Protein AF-A0A397IBV0-F1 (afdb_monomer_lite)

Sequence (235 aa):
MDSRHHSKLFKRIKAKLLEKLRGMRGGIASRVKSAIFEIFGESQLPRIDFQSSPAEINSWKSDQRVKDAYRKLFDVFSEDRTYVQVILERVWKSKKRISNMHIAWGVAIAQLFLNPDVKGIMISENLLKKQIKINFRKLQQKRPLRPEEGELDAEETSEEESEEEEEEGKSPKRRKTSRGHVPSSGRAPSPGLVSPPLTSPSRLLPEFFDNEGEGRQRARESSTRRSTTFRRRRR

Structure (mmCIF, N/CA/C/O backbone):
data_AF-A0A397IBV0-F1
#
_entry.id   AF-A0A397IBV0-F1
#
loop_
_atom_site.group_PDB
_atom_site.id
_atom_site.type_symbol
_atom_site.label_atom_id
_atom_site.label_alt_id
_atom_site.label_comp_id
_atom_site.label_asym_id
_atom_site.label_entity_id
_atom_site.label_seq_id
_atom_site.pdbx_PDB_ins_code
_atom_site.Cartn_x
_atom_site.Cartn_y
_atom_site.Cartn_z
_atom_site.occupancy
_atom_site.B_iso_or_equiv
_atom_site.auth_seq_id
_atom_site.auth_comp_id
_atom_site.auth_asym_id
_atom_site.auth_atom_id
_atom_site.pdbx_PDB_model_num
ATOM 1 N N . MET A 1 1 ? 28.588 30.349 -26.672 1.00 52.22 1 MET A N 1
ATOM 2 C CA . MET A 1 1 ? 28.639 29.583 -25.405 1.00 52.22 1 MET A CA 1
ATOM 3 C C . MET A 1 1 ? 27.993 28.234 -25.677 1.00 52.22 1 MET A C 1
ATOM 5 O O . MET A 1 1 ? 26.944 28.201 -26.298 1.00 52.22 1 MET A O 1
ATOM 9 N N . ASP A 1 2 ? 28.690 27.147 -25.352 1.00 55.16 2 ASP A N 1
ATOM 10 C CA . ASP A 1 2 ? 28.456 25.798 -25.890 1.00 55.16 2 ASP A CA 1
ATOM 11 C C . ASP A 1 2 ? 27.148 25.154 -25.374 1.00 55.16 2 ASP A C 1
ATOM 13 O O . ASP A 1 2 ? 27.018 24.858 -24.181 1.00 55.16 2 ASP A O 1
ATOM 17 N N . SER A 1 3 ? 26.206 24.866 -26.280 1.00 61.09 3 SER A N 1
ATOM 18 C CA . SER A 1 3 ? 24.940 24.150 -26.005 1.00 61.09 3 SER A CA 1
ATOM 19 C C . SER A 1 3 ? 25.167 22.787 -25.313 1.00 61.09 3 SER A C 1
ATOM 21 O O . SER A 1 3 ? 24.412 22.357 -24.432 1.00 61.09 3 SER A O 1
ATOM 23 N N . ARG A 1 4 ? 26.319 22.149 -25.573 1.00 61.69 4 ARG A N 1
ATOM 24 C CA . ARG A 1 4 ? 26.741 20.897 -24.918 1.00 61.69 4 ARG A CA 1
ATOM 25 C C . ARG A 1 4 ? 26.944 21.011 -23.406 1.00 61.69 4 ARG A C 1
ATOM 27 O O . ARG A 1 4 ? 26.752 20.019 -22.698 1.00 61.69 4 ARG A O 1
ATOM 34 N N . HIS A 1 5 ? 27.329 22.176 -22.885 1.00 62.16 5 HIS A N 1
ATOM 35 C CA . HIS A 1 5 ? 27.516 22.362 -21.442 1.00 62.16 5 HIS A CA 1
ATOM 36 C C . HIS A 1 5 ? 26.186 22.526 -20.703 1.00 62.16 5 HIS A C 1
ATOM 38 O O . HIS A 1 5 ? 26.025 21.951 -19.622 1.00 62.16 5 HIS A O 1
ATOM 44 N N . HIS A 1 6 ? 25.214 23.208 -21.316 1.00 61.72 6 HIS A N 1
ATOM 45 C CA . HIS A 1 6 ? 23.853 23.316 -20.787 1.00 61.72 6 HIS A CA 1
ATOM 46 C C . HIS A 1 6 ? 23.167 21.946 -20.727 1.00 61.72 6 HIS A C 1
ATOM 48 O O . HIS A 1 6 ? 22.641 21.576 -19.675 1.00 61.72 6 HIS A O 1
ATOM 54 N N . SER A 1 7 ? 23.297 21.130 -21.780 1.00 76.25 7 SER A N 1
ATOM 55 C CA . SER A 1 7 ? 22.758 19.760 -21.808 1.00 76.25 7 SER A CA 1
ATOM 56 C C . SER A 1 7 ? 23.337 18.868 -20.696 1.00 76.25 7 SER A C 1
ATOM 58 O O . SER A 1 7 ? 22.604 18.158 -20.003 1.00 76.25 7 SER A O 1
ATOM 60 N N . LYS A 1 8 ? 24.654 18.933 -20.448 1.00 84.44 8 LYS A N 1
ATOM 61 C CA . LYS A 1 8 ? 25.310 18.156 -19.377 1.00 84.44 8 LYS A CA 1
ATOM 62 C C . LYS A 1 8 ? 24.886 18.608 -17.978 1.00 84.44 8 LYS A C 1
ATOM 64 O O . LYS A 1 8 ? 24.644 17.766 -17.109 1.00 84.44 8 LYS A O 1
ATOM 69 N N . LEU A 1 9 ? 24.795 19.919 -17.748 1.00 81.12 9 LEU A N 1
ATOM 70 C CA . LEU A 1 9 ? 24.376 20.473 -16.461 1.00 81.12 9 LEU A CA 1
ATOM 71 C C . LEU A 1 9 ? 22.917 20.114 -16.153 1.00 81.12 9 LEU A C 1
ATOM 73 O O . LEU A 1 9 ? 22.635 19.635 -15.054 1.00 81.12 9 LEU A O 1
ATOM 77 N N . PHE A 1 10 ? 22.023 20.265 -17.131 1.00 82.25 10 PHE A N 1
ATOM 78 C CA . PHE A 1 10 ? 20.611 19.908 -17.007 1.00 82.25 10 PHE A CA 1
ATOM 79 C C . PHE A 1 10 ? 20.422 18.418 -16.698 1.00 82.25 10 PHE A C 1
ATOM 81 O O . PHE A 1 10 ? 19.760 18.075 -15.717 1.00 82.25 10 PHE A O 1
ATOM 88 N N . LYS A 1 11 ? 21.094 17.523 -17.439 1.00 87.94 11 LYS A N 1
ATOM 89 C CA . LYS A 1 11 ? 21.072 16.071 -17.172 1.00 87.94 11 LYS A CA 1
ATOM 90 C C . LYS A 1 11 ? 21.525 15.739 -15.747 1.00 87.94 11 LYS A C 1
ATOM 92 O O . LYS A 1 11 ? 20.883 14.939 -15.068 1.00 87.94 11 LYS A O 1
ATOM 97 N N . ARG A 1 12 ? 22.589 16.386 -15.257 1.00 88.69 12 ARG A N 1
ATOM 98 C CA . ARG A 1 12 ? 23.105 16.176 -13.894 1.00 88.69 12 ARG A CA 1
ATOM 99 C C . ARG A 1 12 ? 22.137 16.668 -12.815 1.00 88.69 12 ARG A C 1
ATOM 101 O O . ARG A 1 12 ? 22.002 16.016 -11.780 1.00 88.69 12 ARG A O 1
ATOM 108 N N . ILE A 1 13 ? 21.467 17.797 -13.041 1.00 85.31 13 ILE A N 1
ATOM 109 C CA . ILE A 1 13 ? 20.442 18.325 -12.128 1.00 85.31 13 ILE A CA 1
ATOM 110 C C . ILE A 1 13 ? 19.223 17.395 -12.108 1.00 85.31 13 ILE A C 1
ATOM 112 O O . ILE A 1 13 ? 18.788 16.997 -11.026 1.00 85.31 13 ILE A O 1
ATOM 116 N N . LYS A 1 14 ? 18.730 16.979 -13.283 1.00 81.75 14 LYS A N 1
ATOM 117 C CA . LYS A 1 14 ? 17.613 16.032 -13.427 1.00 81.75 14 LYS A CA 1
ATOM 118 C C . LYS A 1 14 ? 17.905 14.720 -12.695 1.00 81.75 14 LYS A C 1
ATOM 120 O O . LYS A 1 14 ? 17.080 14.273 -11.906 1.00 81.75 14 LYS A O 1
ATOM 125 N N . ALA A 1 15 ? 19.101 14.152 -12.867 1.00 86.88 15 ALA A N 1
ATOM 126 C CA . ALA A 1 15 ? 19.511 12.925 -12.182 1.00 86.88 15 ALA A CA 1
ATOM 127 C C . ALA A 1 15 ? 19.502 13.065 -10.648 1.00 86.88 15 ALA A C 1
ATOM 129 O O . ALA A 1 15 ? 18.892 12.246 -9.963 1.00 86.88 15 ALA A O 1
ATOM 130 N N . LYS A 1 16 ? 20.098 14.135 -10.101 1.00 87.00 16 LYS A N 1
ATOM 131 C CA . LYS A 1 16 ? 20.108 14.389 -8.647 1.00 87.00 16 LYS A CA 1
ATOM 132 C C . LYS A 1 16 ? 18.707 14.593 -8.070 1.00 87.00 16 LYS A C 1
ATOM 134 O O . LYS A 1 16 ? 18.432 14.181 -6.943 1.00 87.00 16 LYS A O 1
ATOM 139 N N . LEU A 1 17 ? 17.821 15.248 -8.818 1.00 78.25 17 LEU A N 1
ATOM 140 C CA . LEU A 1 17 ? 16.436 15.443 -8.399 1.00 78.25 17 LEU A CA 1
ATOM 141 C C . LEU A 1 17 ? 15.671 14.113 -8.385 1.00 78.25 17 LEU A C 1
ATOM 143 O O . LEU A 1 17 ? 14.990 13.813 -7.405 1.00 78.25 17 LEU A O 1
ATOM 147 N N . LEU A 1 18 ? 15.836 13.290 -9.424 1.00 79.56 18 LEU A N 1
ATOM 148 C CA . LEU A 1 18 ? 15.232 11.958 -9.506 1.00 79.56 18 LEU A CA 1
ATOM 149 C C . LEU A 1 18 ? 15.711 11.038 -8.380 1.00 79.56 18 LEU A C 1
ATOM 151 O O . LEU A 1 18 ? 14.908 10.314 -7.797 1.00 79.56 18 LEU A O 1
ATOM 155 N N . GLU A 1 19 ? 16.994 11.089 -8.030 1.00 83.81 19 GLU A N 1
ATOM 156 C CA . GLU A 1 19 ? 17.555 10.311 -6.926 1.00 83.81 19 GLU A CA 1
ATOM 157 C C . GLU A 1 19 ? 16.927 10.699 -5.578 1.00 83.81 19 GLU A C 1
ATOM 159 O O . GLU A 1 19 ? 16.477 9.831 -4.826 1.00 83.81 19 GLU A O 1
ATOM 164 N N . LYS A 1 20 ? 16.788 12.003 -5.304 1.00 76.44 20 LYS A N 1
ATOM 165 C CA . LYS A 1 20 ? 16.094 12.492 -4.100 1.00 76.44 20 LYS A CA 1
ATOM 166 C C . LYS A 1 20 ? 14.634 12.052 -4.058 1.00 76.44 20 LYS A C 1
ATOM 168 O O . LYS A 1 20 ? 14.169 11.578 -3.022 1.00 76.44 20 LYS A O 1
ATOM 173 N N . LEU A 1 21 ? 13.921 12.169 -5.178 1.00 77.38 21 LEU A N 1
ATOM 174 C CA . LEU A 1 21 ? 12.530 11.722 -5.287 1.00 77.38 21 LEU A CA 1
ATOM 175 C C . LEU A 1 21 ? 12.408 10.212 -5.051 1.00 77.38 21 LEU A C 1
ATOM 177 O O . LEU A 1 21 ? 11.500 9.770 -4.345 1.00 77.38 21 LEU A O 1
ATOM 181 N N . ARG A 1 22 ? 13.349 9.419 -5.574 1.00 82.88 22 ARG A N 1
ATOM 182 C CA . ARG A 1 22 ? 13.422 7.970 -5.352 1.00 82.88 22 ARG A CA 1
ATOM 183 C C . ARG A 1 22 ? 13.655 7.633 -3.878 1.00 82.88 22 ARG A C 1
ATOM 185 O O . ARG A 1 22 ? 12.960 6.765 -3.352 1.00 82.88 22 ARG A O 1
ATOM 192 N N . GLY A 1 23 ? 14.566 8.332 -3.202 1.00 82.88 23 GLY A N 1
ATOM 193 C CA . GLY A 1 23 ? 14.818 8.157 -1.768 1.00 82.88 23 GLY A CA 1
ATOM 194 C C . GLY A 1 23 ? 13.596 8.503 -0.910 1.00 82.88 23 GLY A C 1
ATOM 195 O O . GLY A 1 23 ? 13.183 7.710 -0.063 1.00 82.88 23 GLY A O 1
ATOM 196 N N . MET A 1 24 ? 12.948 9.640 -1.188 1.00 80.81 24 MET A N 1
ATOM 197 C CA . MET A 1 24 ? 11.707 10.045 -0.512 1.00 80.81 24 MET A CA 1
ATOM 198 C C . MET A 1 24 ? 10.586 9.020 -0.710 1.00 80.81 24 MET A C 1
ATOM 200 O O . MET A 1 24 ? 9.892 8.666 0.246 1.00 80.81 24 MET A O 1
ATOM 204 N N . ARG A 1 25 ? 10.438 8.503 -1.935 1.00 83.94 25 ARG A N 1
ATOM 205 C CA . ARG A 1 25 ? 9.489 7.435 -2.261 1.00 83.94 25 ARG A CA 1
ATOM 206 C C . ARG A 1 25 ? 9.760 6.177 -1.448 1.00 83.94 25 ARG A C 1
ATOM 208 O O . ARG A 1 25 ? 8.825 5.647 -0.857 1.00 83.94 25 ARG A O 1
ATOM 215 N N . GLY A 1 26 ? 11.011 5.718 -1.395 1.00 85.44 26 GLY A N 1
ATOM 216 C CA . GLY A 1 26 ? 11.399 4.540 -0.615 1.00 85.44 26 GLY A CA 1
ATOM 217 C C . GLY A 1 26 ? 11.051 4.688 0.867 1.00 85.44 26 GLY A C 1
ATOM 218 O O . GLY A 1 26 ? 10.439 3.794 1.450 1.00 85.44 26 GLY A O 1
ATOM 219 N N . GLY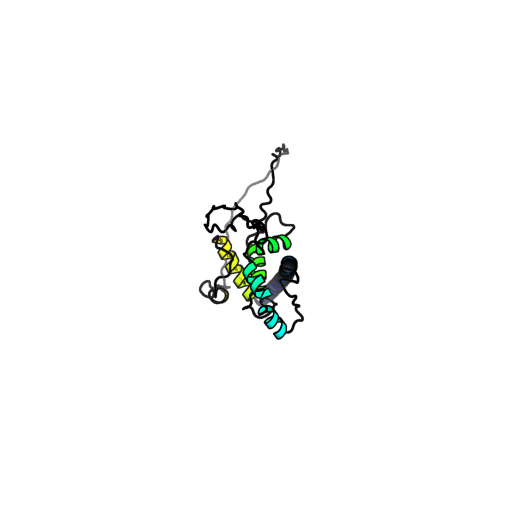 A 1 27 ? 11.344 5.856 1.448 1.00 90.50 27 GLY A N 1
ATOM 220 C CA . GLY A 1 27 ? 11.007 6.162 2.839 1.00 90.50 27 GLY A CA 1
ATOM 221 C C . GLY A 1 27 ? 9.502 6.157 3.112 1.00 90.50 27 GLY A C 1
ATOM 222 O O . GLY A 1 27 ? 9.053 5.559 4.088 1.00 90.50 27 GLY A O 1
ATOM 223 N N . ILE A 1 28 ? 8.699 6.779 2.243 1.00 91.94 28 ILE A N 1
ATOM 224 C CA . ILE A 1 28 ? 7.236 6.794 2.405 1.00 91.94 28 ILE A CA 1
ATOM 225 C C . ILE A 1 28 ? 6.653 5.394 2.197 1.00 91.94 28 ILE A C 1
ATOM 227 O O . ILE A 1 28 ? 5.841 4.955 3.008 1.00 91.94 28 ILE A O 1
ATOM 231 N N . ALA A 1 29 ? 7.098 4.668 1.171 1.00 92.75 29 ALA A N 1
ATOM 232 C CA . ALA A 1 29 ? 6.625 3.318 0.893 1.00 92.75 29 ALA A CA 1
ATOM 233 C C . ALA A 1 29 ? 6.918 2.357 2.045 1.00 92.75 29 ALA A C 1
ATOM 235 O O . ALA A 1 29 ? 6.031 1.609 2.443 1.00 92.75 29 ALA A O 1
ATOM 236 N N . SER A 1 30 ? 8.119 2.423 2.622 1.00 93.25 30 SER A N 1
ATOM 237 C CA . SER A 1 30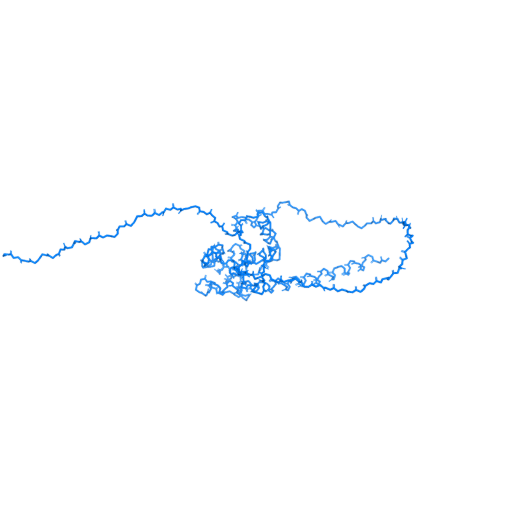 ? 8.472 1.643 3.810 1.00 93.25 30 SER A CA 1
ATOM 238 C C . SER A 1 30 ? 7.516 1.931 4.970 1.00 93.25 30 SER A C 1
ATOM 240 O O . SER A 1 30 ? 6.910 1.015 5.516 1.00 93.25 30 SER A O 1
ATOM 242 N N . ARG A 1 31 ? 7.266 3.210 5.280 1.00 95.62 31 ARG A N 1
ATOM 243 C CA . ARG A 1 31 ? 6.364 3.601 6.376 1.00 95.62 31 ARG A CA 1
ATOM 244 C C . ARG A 1 31 ? 4.919 3.157 6.148 1.00 95.62 31 ARG A C 1
ATOM 246 O O . ARG A 1 31 ? 4.284 2.705 7.096 1.00 95.62 31 ARG A O 1
ATOM 253 N N . VAL A 1 32 ? 4.410 3.264 4.918 1.00 96.56 32 VAL A N 1
ATOM 254 C CA . VAL A 1 32 ? 3.067 2.776 4.556 1.00 96.56 32 VAL A CA 1
ATOM 255 C C . VAL A 1 32 ? 2.985 1.261 4.731 1.00 96.56 32 VAL A C 1
ATOM 257 O O . VAL A 1 32 ? 2.072 0.784 5.396 1.00 96.56 32 VAL A O 1
ATOM 260 N N . LYS A 1 33 ? 3.956 0.503 4.204 1.00 95.50 33 LYS A N 1
ATOM 261 C CA . LYS A 1 33 ? 4.006 -0.961 4.352 1.00 95.50 33 LYS A CA 1
ATOM 262 C C . LYS A 1 33 ? 4.058 -1.376 5.821 1.00 95.50 33 LYS A C 1
ATOM 264 O O . LYS A 1 33 ? 3.291 -2.238 6.235 1.00 95.50 33 LYS A O 1
ATOM 269 N N . SER A 1 34 ? 4.899 -0.724 6.622 1.00 95.94 34 SER A N 1
ATOM 270 C CA . SER A 1 34 ? 4.978 -0.986 8.061 1.00 95.94 34 SER A CA 1
ATOM 271 C C . SER A 1 34 ? 3.651 -0.717 8.768 1.00 95.94 34 SER A C 1
ATOM 273 O O . SER A 1 34 ? 3.211 -1.552 9.551 1.00 95.94 34 SER A O 1
ATOM 275 N N . ALA A 1 35 ? 2.978 0.398 8.460 1.00 97.25 35 ALA A N 1
ATOM 276 C CA . ALA A 1 35 ? 1.672 0.716 9.036 1.00 97.25 35 ALA A CA 1
ATOM 277 C C . ALA A 1 35 ? 0.593 -0.306 8.641 1.00 97.25 35 ALA A C 1
ATOM 279 O O . ALA A 1 35 ? -0.218 -0.681 9.483 1.00 97.25 35 ALA A O 1
ATOM 280 N N . ILE A 1 36 ? 0.605 -0.789 7.394 1.00 97.25 36 ILE A N 1
ATOM 281 C CA . ILE A 1 36 ? -0.288 -1.858 6.925 1.00 97.25 36 ILE A CA 1
ATOM 282 C C . ILE A 1 36 ? -0.084 -3.119 7.773 1.00 97.25 36 ILE A C 1
ATOM 284 O O . ILE A 1 36 ? -1.043 -3.622 8.355 1.00 97.25 36 ILE A O 1
ATOM 288 N N . PHE A 1 37 ? 1.154 -3.601 7.908 1.00 96.81 37 PHE A N 1
ATOM 289 C CA . PHE A 1 37 ? 1.421 -4.791 8.720 1.00 96.81 37 PHE A CA 1
ATOM 290 C C . PHE A 1 37 ? 1.081 -4.602 10.201 1.00 96.81 37 PHE A C 1
ATOM 292 O O . PHE A 1 37 ? 0.609 -5.541 10.830 1.00 96.81 37 PHE A O 1
ATOM 299 N N . GLU A 1 38 ? 1.301 -3.411 10.762 1.00 96.44 38 GLU A N 1
ATOM 300 C CA . GLU A 1 38 ? 0.939 -3.103 12.151 1.00 96.44 38 GLU A CA 1
ATOM 301 C C . GLU A 1 38 ? -0.581 -3.154 12.370 1.00 96.44 38 GLU A C 1
ATOM 303 O O . GLU A 1 38 ? -1.040 -3.657 13.390 1.00 96.44 38 GLU A O 1
ATOM 308 N N . ILE A 1 39 ? -1.362 -2.644 11.415 1.00 96.25 39 ILE A N 1
ATOM 309 C CA . ILE A 1 39 ? -2.825 -2.555 11.515 1.00 96.25 39 ILE A CA 1
ATOM 310 C C . ILE A 1 39 ? -3.496 -3.909 11.315 1.00 96.25 39 ILE A C 1
ATOM 312 O O . ILE A 1 39 ? -4.383 -4.269 12.085 1.00 96.25 39 ILE A O 1
ATOM 316 N N . PHE A 1 40 ? -3.103 -4.645 10.275 1.00 96.00 40 PHE A N 1
ATOM 317 C CA . PHE A 1 40 ? -3.685 -5.958 10.005 1.00 96.00 40 PHE A CA 1
ATOM 318 C C . PHE A 1 40 ? -3.157 -7.022 10.976 1.00 96.00 40 PHE A C 1
ATOM 320 O O . PHE A 1 40 ? -3.886 -7.948 11.334 1.00 96.00 40 PHE A O 1
ATOM 327 N N . GLY A 1 41 ? -1.913 -6.874 11.436 1.00 94.81 41 GLY A N 1
ATOM 328 C CA . GLY A 1 41 ? -1.248 -7.863 12.272 1.00 94.81 41 GLY A CA 1
ATOM 329 C C . GLY A 1 41 ? -0.964 -9.170 11.528 1.00 94.81 41 GLY A C 1
ATOM 330 O O . GLY A 1 41 ? -1.378 -9.389 10.389 1.00 94.81 41 GLY A O 1
ATOM 331 N N . GLU A 1 42 ? -0.250 -10.073 12.194 1.00 91.88 42 GLU A N 1
ATOM 332 C CA . GLU A 1 42 ? 0.234 -11.319 11.579 1.00 91.88 42 GLU A CA 1
ATOM 333 C C . GLU A 1 42 ? -0.880 -12.336 11.309 1.00 91.88 42 GLU A C 1
ATOM 335 O O . GLU A 1 42 ? -0.750 -13.187 10.430 1.00 91.88 42 GLU A O 1
ATOM 340 N N . SER A 1 43 ? -2.005 -12.223 12.020 1.00 91.25 43 SER A N 1
ATOM 341 C CA . SER A 1 43 ? -3.172 -13.082 11.816 1.00 91.25 43 SER A CA 1
ATOM 342 C C . SER A 1 43 ? -3.936 -12.752 10.531 1.00 91.25 43 SER A C 1
ATOM 344 O O . SER A 1 43 ? -4.447 -13.667 9.886 1.00 91.25 43 SER A O 1
ATOM 346 N N . GLN A 1 44 ? -3.999 -11.475 10.131 1.00 94.75 44 GLN A N 1
ATOM 347 C CA . GLN A 1 44 ? -4.755 -11.038 8.948 1.00 94.75 44 GLN A CA 1
ATOM 348 C C . GLN A 1 44 ? -3.878 -10.688 7.748 1.00 94.75 44 GLN A C 1
ATOM 350 O O . GLN A 1 44 ? -4.412 -10.536 6.653 1.00 94.75 44 GLN A O 1
ATOM 355 N N . LEU A 1 45 ? -2.562 -10.550 7.920 1.00 96.62 45 LEU A N 1
ATOM 356 C CA . LEU A 1 45 ? -1.659 -10.283 6.810 1.00 96.62 45 LEU A CA 1
ATOM 357 C C . LEU A 1 45 ? -0.318 -11.006 7.011 1.00 96.62 45 LEU A C 1
ATOM 359 O O . LEU A 1 45 ? 0.471 -10.600 7.870 1.00 96.62 45 LEU A O 1
ATOM 363 N N . PRO A 1 46 ? -0.025 -12.060 6.223 1.00 96.12 46 PRO A N 1
ATOM 364 C CA . PRO A 1 46 ? 1.262 -12.740 6.307 1.00 96.12 46 PRO A CA 1
ATOM 365 C C . PRO A 1 46 ? 2.405 -11.785 5.960 1.00 96.12 46 PRO A C 1
ATOM 367 O O . PRO A 1 46 ? 2.254 -10.902 5.115 1.00 96.12 46 PRO A O 1
ATOM 370 N N . ARG A 1 47 ? 3.566 -11.968 6.590 1.00 94.25 47 ARG A N 1
ATOM 371 C CA . ARG A 1 47 ? 4.771 -11.189 6.277 1.00 94.25 47 ARG A CA 1
ATOM 372 C C . ARG A 1 47 ? 5.313 -11.564 4.894 1.00 94.25 47 ARG A C 1
ATOM 374 O O . ARG A 1 47 ? 5.170 -12.700 4.453 1.00 94.25 47 ARG A O 1
ATOM 381 N N . ILE A 1 48 ? 5.958 -10.603 4.244 1.00 94.62 48 ILE A N 1
ATOM 382 C CA . ILE A 1 48 ? 6.738 -10.800 3.019 1.00 94.62 48 ILE A CA 1
ATOM 383 C C . ILE A 1 48 ? 7.957 -9.883 3.079 1.00 94.62 48 ILE A C 1
ATOM 385 O O . ILE A 1 48 ? 7.856 -8.766 3.600 1.00 94.62 48 ILE A O 1
ATOM 389 N N . ASP A 1 49 ? 9.088 -10.345 2.555 1.00 89.56 49 ASP A N 1
ATOM 390 C CA . ASP A 1 49 ? 10.329 -9.576 2.514 1.00 89.56 49 ASP A CA 1
ATOM 391 C C . ASP A 1 49 ? 10.775 -9.305 1.069 1.00 89.56 49 ASP A C 1
ATOM 393 O O . ASP A 1 49 ? 10.400 -10.002 0.130 1.00 89.56 49 ASP A O 1
ATOM 397 N N . PHE A 1 50 ? 11.600 -8.278 0.879 1.00 83.56 50 PHE A N 1
ATOM 398 C CA . PHE A 1 50 ? 12.254 -7.946 -0.386 1.00 83.56 50 PHE A CA 1
ATOM 399 C C . PHE A 1 50 ? 13.207 -9.037 -0.879 1.00 83.56 50 PHE A C 1
ATOM 401 O O . PHE A 1 50 ? 13.505 -9.064 -2.070 1.00 83.56 50 PHE A O 1
ATOM 408 N N . GLN A 1 51 ? 13.673 -9.915 0.012 1.00 89.69 51 GLN A N 1
ATOM 409 C CA . GLN A 1 51 ? 14.484 -11.080 -0.341 1.00 89.69 51 GLN A CA 1
ATOM 410 C C . GLN A 1 51 ? 13.647 -12.270 -0.829 1.00 89.69 51 GLN A C 1
ATOM 412 O O . GLN A 1 51 ? 14.217 -13.224 -1.356 1.00 89.69 51 GLN A O 1
ATOM 417 N N . SER A 1 52 ? 12.317 -12.223 -0.682 1.00 93.06 52 SER A N 1
ATOM 418 C CA . SER A 1 52 ? 11.437 -13.289 -1.150 1.00 93.06 52 SER A CA 1
ATOM 419 C C . SER A 1 52 ? 11.547 -13.471 -2.661 1.00 93.06 52 SER A C 1
ATOM 421 O O . SER A 1 52 ? 11.598 -12.514 -3.440 1.00 93.06 52 SER A O 1
ATOM 423 N N . SER A 1 53 ? 11.554 -14.729 -3.080 1.00 94.62 53 SER A N 1
ATOM 424 C CA . SER A 1 53 ? 11.587 -15.108 -4.484 1.00 94.62 53 SER A CA 1
ATOM 425 C C . SER A 1 53 ? 10.318 -14.644 -5.216 1.00 94.62 53 SER A C 1
ATOM 427 O O . SER A 1 53 ? 9.258 -14.471 -4.605 1.00 94.62 53 SER A O 1
ATOM 429 N N . PRO A 1 54 ? 10.365 -14.496 -6.553 1.00 93.19 54 PRO A N 1
ATOM 430 C CA . PRO A 1 54 ? 9.173 -14.177 -7.336 1.00 93.19 54 PRO A CA 1
ATOM 431 C C . PRO A 1 54 ? 8.007 -15.154 -7.108 1.00 93.19 54 PRO A C 1
ATOM 433 O O . PRO A 1 54 ? 6.853 -14.732 -7.093 1.00 93.19 54 PRO A O 1
ATOM 436 N N . ALA A 1 55 ? 8.295 -16.442 -6.892 1.00 93.88 55 ALA A N 1
ATOM 437 C CA . ALA A 1 55 ? 7.281 -17.459 -6.620 1.00 93.88 55 ALA A CA 1
ATOM 438 C C . ALA A 1 55 ? 6.607 -17.252 -5.254 1.00 93.88 55 ALA A C 1
ATOM 440 O O . ALA A 1 55 ? 5.379 -17.270 -5.170 1.00 93.88 55 ALA A O 1
ATOM 441 N N . GLU A 1 56 ? 7.386 -16.984 -4.203 1.00 95.25 56 GLU A N 1
ATOM 442 C CA . GLU A 1 56 ? 6.856 -16.671 -2.869 1.00 95.25 56 GLU A CA 1
ATOM 443 C C . GLU A 1 56 ? 6.028 -15.389 -2.881 1.00 95.25 56 GLU A C 1
ATOM 445 O O . GLU A 1 56 ? 4.951 -15.350 -2.294 1.00 95.25 56 GLU A O 1
ATOM 450 N N . ILE A 1 57 ? 6.480 -14.356 -3.599 1.00 94.88 57 ILE A N 1
ATOM 451 C CA . ILE A 1 57 ? 5.722 -13.110 -3.743 1.00 94.88 57 ILE A CA 1
ATOM 452 C C . ILE A 1 57 ? 4.393 -13.358 -4.464 1.00 94.88 57 ILE A C 1
ATOM 454 O O . ILE A 1 57 ? 3.361 -12.851 -4.028 1.00 94.88 57 ILE A O 1
ATOM 458 N N . ASN A 1 58 ? 4.389 -14.146 -5.540 1.00 93.62 58 ASN A N 1
ATOM 459 C CA . ASN A 1 58 ? 3.157 -14.484 -6.254 1.00 93.62 58 ASN A CA 1
ATOM 460 C C . ASN A 1 58 ? 2.205 -15.315 -5.380 1.00 93.62 58 ASN A C 1
ATOM 462 O O . ASN A 1 58 ? 0.998 -15.065 -5.379 1.00 93.62 58 ASN A O 1
ATOM 466 N N . SER A 1 59 ? 2.740 -16.258 -4.599 1.00 95.19 59 SER A N 1
ATOM 467 C CA . SER A 1 59 ? 1.963 -17.018 -3.616 1.00 95.19 59 SER A CA 1
ATOM 468 C C . SER A 1 59 ? 1.382 -16.100 -2.542 1.00 95.19 59 SER A C 1
ATOM 470 O O . SER A 1 59 ? 0.206 -16.215 -2.213 1.00 95.19 59 SER A O 1
ATOM 472 N N . TRP A 1 60 ? 2.172 -15.149 -2.041 1.00 96.44 60 TRP A N 1
ATOM 473 C CA . TRP A 1 60 ? 1.737 -14.159 -1.059 1.00 96.44 60 TRP A CA 1
ATOM 474 C C . TRP A 1 60 ? 0.623 -13.267 -1.614 1.00 96.44 60 TRP A C 1
ATOM 476 O O . TRP A 1 60 ? -0.425 -13.150 -0.993 1.00 96.44 60 TRP A O 1
ATOM 486 N N . LYS A 1 61 ? 0.776 -12.715 -2.824 1.00 95.06 61 LYS A N 1
ATOM 487 C CA . LYS A 1 61 ? -0.273 -11.940 -3.518 1.00 95.06 61 LYS A CA 1
ATOM 488 C C . LYS A 1 61 ? -1.558 -12.745 -3.737 1.00 95.06 61 LYS A C 1
ATOM 490 O O . LYS A 1 61 ? -2.652 -12.184 -3.737 1.00 95.06 61 LYS A O 1
ATOM 495 N N . SER A 1 62 ? -1.423 -14.055 -3.928 1.00 94.75 62 SER A N 1
ATOM 496 C CA . SER A 1 62 ? -2.548 -14.968 -4.134 1.00 94.75 62 SER A CA 1
ATOM 497 C C . SER A 1 62 ? -3.221 -15.413 -2.833 1.00 94.75 62 SER A C 1
ATOM 499 O O . SER A 1 62 ? -4.357 -15.894 -2.905 1.00 94.75 62 SER A O 1
ATOM 501 N N . ASP A 1 63 ? -2.563 -15.237 -1.678 1.00 96.31 63 ASP A N 1
ATOM 502 C CA . ASP A 1 63 ? -3.076 -15.588 -0.351 1.00 96.31 63 ASP A CA 1
ATOM 503 C C . ASP A 1 63 ? -4.390 -14.845 -0.091 1.00 96.31 63 ASP A C 1
ATOM 505 O O . ASP A 1 63 ? -4.513 -13.629 -0.289 1.00 96.31 63 ASP A O 1
ATOM 509 N N . GLN A 1 64 ? -5.393 -15.594 0.364 1.00 96.88 64 GLN A N 1
ATOM 510 C CA . GLN A 1 64 ? -6.721 -15.055 0.616 1.00 96.88 64 GLN A CA 1
ATOM 511 C C . GLN A 1 64 ? -6.681 -13.911 1.633 1.00 96.88 64 GLN A C 1
ATOM 513 O O . GLN A 1 64 ? -7.379 -12.922 1.456 1.00 96.88 64 GLN A O 1
ATOM 518 N N . ARG A 1 65 ? -5.800 -13.975 2.634 1.00 97.31 65 ARG A N 1
ATOM 519 C CA . ARG A 1 65 ? -5.631 -12.921 3.643 1.00 97.31 65 ARG A CA 1
ATOM 520 C C . ARG A 1 65 ? -5.122 -11.617 3.036 1.00 97.31 65 ARG A C 1
ATOM 522 O O . ARG A 1 65 ? -5.585 -10.548 3.419 1.00 97.31 65 ARG A O 1
ATOM 529 N N . VAL A 1 66 ? -4.227 -11.688 2.048 1.00 96.75 66 VAL A N 1
ATOM 530 C CA . VAL A 1 66 ? -3.732 -10.501 1.326 1.00 96.75 66 VAL A CA 1
ATOM 531 C C . VAL A 1 66 ? -4.846 -9.898 0.473 1.00 96.75 66 VAL A C 1
ATOM 533 O O . VAL A 1 66 ? -5.076 -8.689 0.528 1.00 96.75 66 VAL A O 1
ATOM 536 N N . LYS A 1 67 ? -5.604 -10.734 -0.245 1.00 95.81 67 LYS A N 1
ATOM 537 C CA . LYS A 1 67 ? -6.781 -10.295 -1.013 1.00 95.81 67 LYS A CA 1
ATOM 538 C C . LYS A 1 67 ? -7.852 -9.683 -0.112 1.00 95.81 67 LYS A C 1
ATOM 540 O O . LYS A 1 67 ? -8.477 -8.692 -0.481 1.00 95.81 67 LYS A O 1
ATOM 545 N N . ASP A 1 68 ? -8.078 -10.259 1.061 1.00 96.56 68 ASP A N 1
ATOM 546 C CA . ASP A 1 68 ? -9.034 -9.758 2.047 1.00 96.56 68 ASP A CA 1
ATOM 547 C C . ASP A 1 68 ? -8.568 -8.417 2.617 1.00 96.56 68 ASP A C 1
ATOM 549 O O . ASP A 1 68 ? -9.364 -7.484 2.702 1.00 96.56 68 ASP A O 1
ATOM 553 N N . ALA A 1 69 ? -7.279 -8.283 2.945 1.00 97.19 69 ALA A N 1
ATOM 554 C CA . ALA A 1 69 ? -6.686 -7.022 3.381 1.00 97.19 69 ALA A CA 1
ATOM 555 C C . ALA A 1 69 ? -6.812 -5.931 2.307 1.00 97.19 69 ALA A C 1
ATOM 557 O O . ALA A 1 69 ? -7.141 -4.790 2.630 1.00 97.19 69 ALA A O 1
ATOM 558 N N . TYR A 1 70 ? -6.617 -6.280 1.030 1.00 96.44 70 TYR A N 1
ATOM 559 C CA . TYR A 1 70 ? -6.831 -5.369 -0.094 1.00 96.44 70 TYR A CA 1
ATOM 560 C C . TYR A 1 70 ? -8.284 -4.878 -0.169 1.00 96.44 70 TYR A C 1
ATOM 562 O O . TYR A 1 70 ? -8.511 -3.669 -0.225 1.00 96.44 70 TYR A O 1
ATOM 570 N N . ARG A 1 71 ? -9.271 -5.785 -0.100 1.00 94.75 71 ARG A N 1
ATOM 571 C CA . ARG A 1 71 ? -10.703 -5.419 -0.136 1.00 94.75 71 ARG A CA 1
ATOM 572 C C . ARG A 1 71 ? -11.108 -4.549 1.058 1.00 94.75 71 ARG A C 1
ATOM 574 O O . ARG A 1 71 ? -11.847 -3.585 0.880 1.00 94.75 71 ARG A O 1
ATOM 581 N N . LYS A 1 72 ? -10.540 -4.823 2.237 1.00 95.44 72 LYS A N 1
ATOM 582 C CA . LYS A 1 72 ? -10.788 -4.080 3.483 1.00 95.44 72 LYS A CA 1
ATOM 583 C C . LYS A 1 72 ? -10.187 -2.675 3.525 1.00 95.44 72 LYS A C 1
ATOM 585 O O . LYS A 1 72 ? -10.538 -1.916 4.423 1.00 95.44 72 LYS A O 1
ATOM 590 N N . LEU A 1 73 ? -9.300 -2.290 2.597 1.00 95.62 73 LEU A N 1
ATOM 591 C CA . LEU A 1 73 ? -8.599 -0.994 2.644 1.00 95.62 73 LEU A CA 1
ATOM 592 C C . LEU A 1 73 ? -9.543 0.203 2.852 1.00 95.62 73 LEU A C 1
ATOM 594 O O . LEU A 1 73 ? -9.210 1.135 3.584 1.00 95.62 73 LEU A O 1
ATOM 598 N N . PHE A 1 74 ? -10.718 0.168 2.227 1.00 94.62 74 PHE A N 1
ATOM 599 C CA . PHE A 1 74 ? -11.710 1.243 2.286 1.00 94.62 74 PHE A CA 1
ATOM 600 C C . PHE A 1 74 ? -12.920 0.907 3.161 1.00 94.62 74 PHE A C 1
ATOM 602 O O . PHE A 1 74 ? -13.904 1.648 3.142 1.00 94.62 74 PHE A O 1
ATOM 609 N N . ASP A 1 75 ? -12.875 -0.205 3.889 1.00 94.81 75 ASP A N 1
ATOM 610 C CA . ASP A 1 75 ? -13.904 -0.573 4.854 1.00 94.81 75 ASP A CA 1
ATOM 611 C C . ASP A 1 75 ? -13.633 0.110 6.193 1.00 94.81 75 ASP A C 1
ATOM 613 O O . ASP A 1 75 ? -12.508 0.533 6.485 1.00 94.81 75 ASP A O 1
ATOM 617 N N . VAL A 1 76 ? -14.679 0.216 7.011 1.00 94.12 76 VAL A N 1
ATOM 618 C CA . VAL A 1 76 ? -14.597 0.791 8.354 1.00 94.12 76 VAL A CA 1
ATOM 619 C C . VAL A 1 76 ? -13.683 -0.076 9.224 1.00 94.12 76 VAL A C 1
ATOM 621 O O . VAL A 1 76 ? -13.879 -1.282 9.360 1.00 94.12 76 VAL A O 1
ATOM 624 N N . PHE A 1 77 ? -12.664 0.553 9.805 1.00 90.69 77 PHE A N 1
ATOM 625 C CA . PHE A 1 77 ? -11.759 -0.033 10.788 1.00 90.69 77 PHE A CA 1
ATOM 626 C C . PHE A 1 77 ? -12.304 0.139 12.207 1.00 90.69 77 PHE A C 1
ATOM 628 O O . PHE A 1 77 ? -12.355 -0.819 12.972 1.00 90.69 77 PHE A O 1
ATOM 635 N N . SER A 1 78 ? -12.701 1.364 12.562 1.00 88.69 78 SER A N 1
ATOM 636 C CA . SER A 1 78 ? -13.251 1.706 13.875 1.00 88.69 78 SER A CA 1
ATOM 637 C C . SER A 1 78 ? -14.099 2.962 13.766 1.00 88.69 78 SER A C 1
ATOM 639 O O . SER A 1 78 ? -13.609 3.959 13.243 1.00 88.69 78 SER A O 1
ATOM 641 N N . GLU A 1 79 ? -15.306 2.918 14.335 1.00 85.12 79 GLU A N 1
ATOM 642 C CA . GLU A 1 79 ? -16.275 4.025 14.347 1.00 85.12 79 GLU A CA 1
ATOM 643 C C . GLU A 1 79 ? -16.546 4.561 12.931 1.00 85.12 79 GLU A C 1
ATOM 645 O O . GLU A 1 79 ? -17.295 3.946 12.177 1.00 85.12 79 GLU A O 1
ATOM 650 N N . ASP A 1 80 ? -15.899 5.663 12.572 1.00 86.44 80 ASP A N 1
ATOM 651 C CA . ASP A 1 80 ? -16.018 6.430 11.332 1.00 86.44 80 ASP A CA 1
ATOM 652 C C . ASP A 1 80 ? -14.732 6.407 10.483 1.00 86.44 80 ASP A C 1
ATOM 654 O O . ASP A 1 80 ? -14.665 7.005 9.409 1.00 86.44 80 ASP A O 1
ATOM 658 N N . ARG A 1 81 ? -13.684 5.710 10.938 1.00 91.00 81 ARG A N 1
ATOM 659 C CA . ARG A 1 81 ? -12.398 5.641 10.238 1.00 91.00 81 ARG A CA 1
ATOM 660 C C . ARG A 1 81 ? -12.236 4.336 9.490 1.00 91.00 81 ARG A C 1
ATOM 662 O O . ARG A 1 81 ? -12.374 3.257 10.057 1.00 91.00 81 ARG A O 1
ATOM 669 N N . THR A 1 82 ? -11.837 4.435 8.232 1.00 95.38 82 THR A N 1
ATOM 670 C CA . THR A 1 82 ? -11.440 3.314 7.376 1.00 95.38 82 THR A CA 1
ATOM 671 C C . THR A 1 82 ? -10.004 2.860 7.639 1.00 95.38 82 THR A C 1
ATOM 673 O O . THR A 1 82 ? -9.185 3.611 8.181 1.00 95.38 82 THR A O 1
ATOM 676 N N . TYR A 1 83 ? -9.656 1.648 7.196 1.00 96.88 83 TYR A N 1
ATOM 677 C CA . TYR A 1 83 ? -8.282 1.130 7.285 1.00 96.88 83 TYR A CA 1
ATOM 678 C C . TYR A 1 83 ? -7.266 2.096 6.662 1.00 96.88 83 TYR A C 1
ATOM 680 O O . TYR A 1 83 ? -6.250 2.413 7.282 1.00 96.88 83 TYR A O 1
ATOM 688 N N . VAL A 1 84 ? -7.546 2.618 5.465 1.00 96.06 84 VAL A N 1
ATOM 689 C CA . VAL A 1 84 ? -6.688 3.595 4.779 1.00 96.06 84 VAL A CA 1
ATOM 690 C C . VAL A 1 84 ? -6.481 4.859 5.608 1.00 96.06 84 VAL A C 1
ATOM 692 O O . VAL A 1 84 ? -5.348 5.322 5.712 1.00 96.06 84 VAL A O 1
ATOM 695 N N . GLN A 1 85 ? -7.520 5.418 6.228 1.00 94.75 85 GLN A N 1
ATOM 696 C CA . GLN A 1 85 ? -7.366 6.629 7.042 1.00 94.75 85 GLN A CA 1
ATOM 697 C C . GLN A 1 85 ? -6.435 6.375 8.230 1.00 94.75 85 GLN A C 1
ATOM 699 O O . GLN A 1 85 ? -5.493 7.135 8.455 1.00 94.75 85 GLN A O 1
ATOM 704 N N . VAL A 1 86 ? -6.616 5.243 8.910 1.00 95.88 86 VAL A N 1
ATOM 705 C CA . VAL A 1 86 ? -5.772 4.831 10.036 1.00 95.88 86 VAL A CA 1
ATOM 706 C C . VAL A 1 86 ? -4.323 4.550 9.592 1.00 95.88 86 VAL A C 1
ATOM 708 O O . VAL A 1 86 ? -3.377 4.889 10.312 1.00 95.88 86 VAL A O 1
ATOM 711 N N . ILE A 1 87 ? -4.112 3.990 8.393 1.00 97.00 87 ILE A N 1
ATOM 712 C CA . ILE A 1 87 ? -2.779 3.842 7.776 1.00 97.00 87 ILE A CA 1
ATOM 713 C C . ILE A 1 87 ? -2.141 5.223 7.566 1.00 97.00 87 ILE A C 1
ATOM 715 O O . ILE A 1 87 ? -1.003 5.450 7.983 1.00 97.00 87 ILE A O 1
ATOM 719 N N . LEU A 1 88 ? -2.855 6.161 6.939 1.00 96.12 88 LEU A N 1
ATOM 720 C CA . LEU A 1 88 ? -2.342 7.501 6.637 1.00 96.12 88 LEU A CA 1
ATOM 721 C C . LEU A 1 88 ? -2.004 8.279 7.918 1.00 96.12 88 LEU A C 1
ATOM 723 O O . LEU A 1 88 ? -0.941 8.897 7.995 1.00 96.12 88 LEU A O 1
ATOM 727 N N . GLU A 1 89 ? -2.847 8.201 8.948 1.00 94.00 89 GLU A N 1
ATOM 728 C CA . GLU A 1 89 ? -2.589 8.795 10.266 1.00 94.00 89 GLU A CA 1
ATOM 729 C C . GLU A 1 89 ? -1.299 8.246 10.889 1.00 94.00 89 GLU A C 1
ATOM 731 O O . GLU A 1 89 ? -0.469 9.014 11.382 1.00 94.00 89 GLU A O 1
ATOM 736 N N . ARG A 1 90 ? -1.053 6.932 10.795 1.00 95.12 90 ARG A N 1
ATOM 737 C CA . ARG A 1 90 ? 0.203 6.324 11.267 1.00 95.12 90 ARG A CA 1
ATOM 738 C C . ARG A 1 90 ? 1.428 6.772 10.474 1.00 95.12 90 ARG A C 1
ATOM 740 O O . ARG A 1 90 ? 2.514 6.901 11.045 1.00 95.12 90 ARG A O 1
ATOM 747 N N . VAL A 1 91 ? 1.285 7.020 9.176 1.00 95.62 91 VAL A N 1
ATOM 748 C CA . VAL A 1 91 ? 2.392 7.478 8.323 1.00 95.62 91 VAL A CA 1
ATOM 749 C C . VAL A 1 91 ? 2.660 8.972 8.511 1.00 95.62 91 VAL A C 1
ATOM 751 O O . VAL A 1 91 ? 3.807 9.404 8.426 1.00 95.62 91 VAL A O 1
ATOM 754 N N . TRP A 1 92 ? 1.660 9.786 8.836 1.00 94.56 92 TRP A N 1
ATOM 755 C CA . TRP A 1 92 ? 1.813 11.235 9.002 1.00 94.56 92 TRP A CA 1
ATOM 756 C C . TRP A 1 92 ? 1.408 11.737 10.397 1.00 94.56 92 TRP A C 1
ATOM 758 O O . TRP A 1 92 ? 0.885 12.839 10.515 1.00 94.56 92 TRP A O 1
ATOM 768 N N . LYS A 1 93 ? 1.751 10.985 11.458 1.00 89.00 93 LYS A N 1
ATOM 769 C CA . LYS A 1 93 ? 1.410 11.274 12.874 1.00 89.00 93 LYS A CA 1
ATOM 770 C C . LYS A 1 93 ? 1.651 12.720 13.323 1.00 89.00 93 LYS A C 1
ATOM 772 O O . LYS A 1 93 ? 0.896 13.250 14.125 1.00 89.00 93 LYS A O 1
ATOM 777 N N . SER A 1 94 ? 2.712 13.361 12.831 1.00 86.12 94 SER A N 1
ATOM 778 C CA . SER A 1 94 ? 3.089 14.725 13.227 1.00 86.12 94 SER A CA 1
ATOM 779 C C . SER A 1 94 ? 2.369 15.831 12.449 1.00 86.12 94 SER A C 1
ATOM 781 O O . SER A 1 94 ? 2.580 17.012 12.726 1.00 86.12 94 SER A O 1
ATOM 783 N N . LYS A 1 95 ? 1.541 15.493 11.454 1.00 83.75 95 LYS A N 1
ATOM 784 C CA . LYS A 1 95 ? 0.834 16.486 10.644 1.00 83.75 95 LYS A CA 1
ATOM 785 C C . LYS A 1 95 ? -0.557 16.743 11.198 1.00 83.75 95 LYS A C 1
ATOM 787 O O . LYS A 1 95 ? -1.387 15.847 11.249 1.00 83.75 95 LYS A O 1
ATOM 792 N N . LYS A 1 96 ? -0.843 18.018 11.477 1.00 84.12 96 LYS A N 1
ATOM 793 C CA . LYS A 1 96 ? -2.191 18.482 11.841 1.00 84.12 96 LYS A CA 1
ATOM 794 C C . LYS A 1 96 ? -3.222 18.208 10.738 1.00 84.12 96 LYS A C 1
ATOM 796 O O . LYS A 1 96 ? -4.390 18.006 11.033 1.00 84.12 96 LYS A O 1
ATOM 801 N N . ARG A 1 97 ? -2.801 18.245 9.467 1.00 87.56 97 ARG A N 1
ATOM 802 C CA . ARG A 1 97 ? -3.631 17.910 8.300 1.00 87.56 97 ARG A CA 1
ATOM 803 C C . ARG A 1 97 ? -2.790 17.205 7.243 1.00 87.56 97 ARG A C 1
ATOM 805 O O . ARG A 1 97 ? -1.687 17.658 6.920 1.00 87.56 97 ARG A O 1
ATOM 812 N N . ILE A 1 98 ? -3.319 16.124 6.679 1.00 91.06 98 ILE A N 1
ATOM 813 C CA . ILE A 1 98 ? -2.704 15.416 5.552 1.00 91.06 98 ILE A CA 1
ATOM 814 C C . ILE A 1 98 ? -3.199 16.067 4.254 1.00 91.06 98 ILE A C 1
ATOM 816 O O . ILE A 1 98 ? -4.399 16.231 4.059 1.00 91.06 98 ILE A O 1
ATOM 820 N N . SER A 1 99 ? -2.286 16.492 3.373 1.00 92.38 99 SER A N 1
ATOM 821 C CA . SER A 1 99 ? -2.685 17.097 2.093 1.00 92.38 99 SER A CA 1
ATOM 822 C C . SER A 1 99 ? -3.166 16.039 1.099 1.00 92.38 99 SER A C 1
ATOM 824 O O . SER A 1 99 ? -2.678 14.909 1.130 1.00 92.38 99 SER A O 1
ATOM 826 N N . ASN A 1 100 ? -4.033 16.422 0.154 1.00 93.81 100 ASN A N 1
ATOM 827 C CA . ASN A 1 100 ? -4.546 15.525 -0.894 1.00 93.81 100 ASN A CA 1
ATOM 828 C C . ASN A 1 100 ? -3.430 14.787 -1.645 1.00 93.81 100 ASN A C 1
ATOM 830 O O . ASN A 1 100 ? -3.575 13.616 -1.967 1.00 93.81 100 ASN A O 1
ATOM 834 N N . MET A 1 101 ? -2.283 15.439 -1.861 1.00 92.75 101 MET A N 1
ATOM 835 C CA . MET A 1 101 ? -1.124 14.801 -2.489 1.00 92.75 101 MET A CA 1
ATOM 836 C C . MET A 1 101 ? -0.546 13.653 -1.645 1.00 92.75 101 MET A C 1
ATOM 838 O O . MET A 1 101 ? -0.230 12.594 -2.181 1.00 92.75 101 MET A O 1
ATOM 842 N N . HIS A 1 102 ? -0.432 13.828 -0.322 1.00 93.56 102 HIS A N 1
ATOM 843 C CA . HIS A 1 102 ? 0.026 12.757 0.572 1.00 93.56 102 HIS A CA 1
ATOM 844 C C . HIS A 1 102 ? -1.004 11.628 0.673 1.00 93.56 102 HIS A C 1
ATOM 846 O O . HIS A 1 102 ? -0.610 10.466 0.709 1.00 93.56 102 HIS A O 1
ATOM 852 N N . ILE A 1 103 ? -2.300 11.964 0.677 1.00 95.06 103 ILE A N 1
ATOM 853 C CA . ILE A 1 103 ? -3.386 10.976 0.635 1.00 95.06 103 ILE A CA 1
ATOM 854 C C . ILE A 1 103 ? -3.263 10.147 -0.647 1.00 95.06 103 ILE A C 1
ATOM 856 O O . ILE A 1 103 ? -3.125 8.932 -0.563 1.00 95.06 103 ILE A O 1
ATOM 860 N N . ALA A 1 104 ? -3.208 10.789 -1.818 1.00 95.94 104 ALA A N 1
ATOM 861 C CA . ALA A 1 104 ? -3.072 10.108 -3.105 1.00 95.94 104 ALA A CA 1
ATOM 862 C C . ALA A 1 104 ? -1.845 9.182 -3.147 1.00 95.94 104 ALA A C 1
ATOM 864 O O . ALA A 1 104 ? -1.957 8.037 -3.580 1.00 95.94 104 ALA A O 1
ATOM 865 N N . TRP A 1 105 ? -0.699 9.643 -2.631 1.00 95.06 105 TRP A N 1
ATOM 866 C CA . TRP A 1 105 ? 0.518 8.837 -2.494 1.00 95.06 105 TRP A CA 1
ATOM 867 C C . TRP A 1 105 ? 0.350 7.627 -1.577 1.00 95.06 105 TRP A C 1
ATOM 869 O O . TRP A 1 105 ? 0.678 6.510 -1.971 1.00 95.06 105 TRP A O 1
ATOM 879 N N . GLY A 1 106 ? -0.118 7.836 -0.345 1.00 96.19 106 GLY A N 1
ATOM 880 C CA . GLY A 1 106 ? -0.248 6.758 0.633 1.00 96.19 106 GLY A CA 1
ATOM 881 C C . GLY A 1 106 ? -1.257 5.703 0.185 1.00 96.19 106 GLY A C 1
ATOM 882 O O . GLY A 1 106 ? -0.978 4.510 0.284 1.00 96.19 106 GLY A O 1
ATOM 883 N N . VAL A 1 107 ? -2.377 6.145 -0.391 1.00 96.81 107 VAL A N 1
ATOM 884 C CA . VAL A 1 107 ? -3.412 5.270 -0.954 1.00 96.81 107 VAL A CA 1
ATOM 885 C C . VAL A 1 107 ? -2.878 4.491 -2.149 1.00 96.81 107 VAL A C 1
ATOM 887 O O . VAL A 1 107 ? -3.047 3.277 -2.187 1.00 96.81 107 VAL A O 1
ATOM 890 N N . ALA A 1 108 ? -2.157 5.143 -3.068 1.00 96.06 108 ALA A N 1
ATOM 891 C CA . ALA A 1 108 ? -1.554 4.467 -4.215 1.00 96.06 108 ALA A CA 1
ATOM 892 C C . ALA A 1 108 ? -0.581 3.365 -3.775 1.00 96.06 108 ALA A C 1
ATOM 894 O O . ALA A 1 108 ? -0.605 2.262 -4.312 1.00 96.06 108 ALA A O 1
ATOM 895 N N . ILE A 1 109 ? 0.248 3.626 -2.761 1.00 95.75 109 ILE A N 1
ATOM 896 C CA . ILE A 1 109 ? 1.170 2.616 -2.231 1.00 95.75 109 ILE A CA 1
ATOM 897 C C . ILE A 1 109 ? 0.401 1.454 -1.600 1.00 95.75 109 ILE A C 1
ATOM 899 O O . ILE A 1 109 ? 0.745 0.306 -1.862 1.00 95.75 109 ILE A O 1
ATOM 903 N N . ALA A 1 110 ? -0.623 1.732 -0.788 1.00 96.81 110 ALA A N 1
ATOM 904 C CA . ALA A 1 110 ? -1.421 0.692 -0.141 1.00 96.81 110 ALA A CA 1
ATOM 905 C C . ALA A 1 110 ? -2.154 -0.186 -1.165 1.00 96.81 110 ALA A C 1
ATOM 907 O O . ALA A 1 110 ? -2.085 -1.413 -1.081 1.00 96.81 110 ALA A O 1
ATOM 908 N N . GLN A 1 111 ? -2.778 0.442 -2.166 1.00 95.38 111 GLN A N 1
ATOM 909 C CA . GLN A 1 111 ? -3.431 -0.242 -3.276 1.00 95.38 111 GLN A CA 1
ATOM 910 C C . GLN A 1 111 ? -2.429 -1.118 -4.025 1.00 95.38 111 GLN A C 1
ATOM 912 O O . GLN A 1 111 ? -2.609 -2.324 -4.071 1.00 95.38 111 GLN A O 1
ATOM 917 N N . LEU A 1 112 ? -1.338 -0.556 -4.548 1.00 94.88 112 LEU A N 1
ATOM 918 C CA . LEU A 1 112 ? -0.375 -1.305 -5.366 1.00 94.88 112 LEU A CA 1
ATOM 919 C C . LEU A 1 112 ? 0.345 -2.410 -4.579 1.00 94.88 112 LEU A C 1
ATOM 921 O O . LEU A 1 112 ? 0.651 -3.472 -5.123 1.00 94.88 112 LEU A O 1
ATOM 925 N N . PHE A 1 113 ? 0.614 -2.185 -3.292 1.00 95.31 113 PHE A N 1
ATOM 926 C CA . PHE A 1 113 ? 1.281 -3.172 -2.449 1.00 95.31 113 PHE A CA 1
ATOM 927 C C . PHE A 1 113 ? 0.404 -4.396 -2.172 1.00 95.31 113 PHE A C 1
ATOM 929 O O . PHE A 1 113 ? 0.917 -5.512 -2.225 1.00 95.31 113 PHE A O 1
ATOM 936 N N . LEU A 1 114 ? -0.897 -4.215 -1.932 1.00 95.25 114 LEU A N 1
ATOM 937 C CA . LEU A 1 114 ? -1.820 -5.313 -1.620 1.00 95.25 114 LEU A CA 1
ATOM 938 C C . LEU A 1 114 ? -2.569 -5.859 -2.845 1.00 95.25 114 LEU A C 1
ATOM 940 O O . LEU A 1 114 ? -3.072 -6.975 -2.783 1.00 95.25 114 LEU A O 1
ATOM 944 N N . ASN A 1 115 ? -2.615 -5.117 -3.956 1.00 93.19 115 ASN A N 1
ATOM 945 C CA . ASN A 1 115 ? -3.345 -5.518 -5.158 1.00 93.19 115 ASN A CA 1
ATOM 946 C C . ASN A 1 115 ? -2.785 -6.848 -5.713 1.00 93.19 115 ASN A C 1
ATOM 948 O O . ASN A 1 115 ? -1.586 -6.891 -6.023 1.00 93.19 115 ASN A O 1
ATOM 952 N N . PRO A 1 116 ? -3.608 -7.909 -5.835 1.00 91.62 116 PRO A N 1
ATOM 953 C CA . PRO A 1 116 ? -3.177 -9.217 -6.331 1.00 91.62 116 PRO A CA 1
ATOM 954 C C . PRO A 1 116 ? -2.700 -9.201 -7.792 1.00 91.62 116 PRO A C 1
ATOM 956 O O . PRO A 1 116 ? -1.852 -10.016 -8.149 1.00 91.62 116 PRO A O 1
ATOM 959 N N . ASP A 1 117 ? -3.171 -8.256 -8.606 1.00 89.38 117 ASP A N 1
ATOM 960 C CA . ASP A 1 117 ? -2.862 -8.173 -10.042 1.00 89.38 117 ASP A CA 1
ATOM 961 C C . ASP A 1 117 ? -1.512 -7.489 -10.313 1.00 89.38 117 ASP A C 1
ATOM 963 O O . ASP A 1 117 ? -0.914 -7.617 -11.385 1.00 89.38 117 ASP A O 1
ATOM 967 N N . VAL A 1 118 ? -0.978 -6.777 -9.315 1.00 88.31 118 VAL A N 1
ATOM 968 C CA . VAL A 1 118 ? 0.333 -6.133 -9.409 1.00 88.31 118 VAL A CA 1
ATOM 969 C C . VAL A 1 118 ? 1.426 -7.155 -9.119 1.00 88.31 118 VAL A C 1
ATOM 971 O O . VAL A 1 118 ? 1.595 -7.611 -7.984 1.00 88.31 118 VAL A O 1
ATOM 974 N N . LYS A 1 119 ? 2.224 -7.458 -10.148 1.00 83.69 119 LYS A N 1
ATOM 975 C CA . LYS A 1 119 ? 3.384 -8.350 -10.045 1.00 83.69 119 LYS A CA 1
ATOM 976 C C . LYS A 1 119 ? 4.434 -7.762 -9.102 1.00 83.69 119 LYS A C 1
ATOM 978 O O . LYS A 1 119 ? 4.912 -6.645 -9.300 1.00 83.69 119 LYS A O 1
ATOM 983 N N . GLY A 1 120 ? 4.855 -8.555 -8.121 1.00 86.31 120 GLY A N 1
ATOM 984 C CA . GLY A 1 120 ? 5.917 -8.173 -7.196 1.00 86.31 120 GLY A CA 1
ATOM 985 C C . GLY A 1 120 ? 5.462 -7.278 -6.034 1.00 86.31 120 GLY A C 1
ATOM 986 O O . GLY A 1 120 ? 4.347 -6.764 -5.979 1.00 86.31 120 GLY A O 1
ATOM 987 N N . ILE A 1 121 ? 6.374 -7.070 -5.083 1.00 87.81 121 ILE A N 1
ATOM 988 C CA . ILE A 1 121 ? 6.200 -6.138 -3.950 1.00 87.81 121 ILE A CA 1
ATOM 989 C C . ILE A 1 121 ? 6.982 -4.828 -4.125 1.00 87.81 121 ILE A C 1
ATOM 991 O O . ILE A 1 121 ? 6.800 -3.875 -3.351 1.00 87.81 121 ILE A O 1
ATOM 995 N N . MET A 1 122 ? 7.874 -4.770 -5.119 1.00 85.31 122 MET A N 1
ATOM 996 C CA . MET A 1 122 ? 8.527 -3.538 -5.548 1.00 85.31 122 MET A CA 1
ATOM 997 C C . MET A 1 122 ? 7.610 -2.798 -6.513 1.00 85.31 122 MET A C 1
ATOM 999 O O . MET A 1 122 ? 7.353 -3.256 -7.620 1.00 85.31 122 MET A O 1
ATOM 1003 N N . ILE A 1 123 ? 7.139 -1.630 -6.093 1.00 83.75 123 ILE A N 1
ATOM 1004 C CA . ILE A 1 123 ? 6.259 -0.809 -6.916 1.00 83.75 123 ILE A CA 1
ATOM 1005 C C . ILE A 1 123 ? 7.122 -0.032 -7.917 1.00 83.75 123 ILE A C 1
ATOM 1007 O O . ILE A 1 123 ? 7.996 0.746 -7.514 1.00 83.75 123 ILE A O 1
ATOM 1011 N N . SER A 1 124 ? 6.882 -0.244 -9.213 1.00 85.75 124 SER A N 1
ATOM 1012 C CA . SER A 1 124 ? 7.567 0.500 -10.271 1.00 85.75 124 SER A CA 1
ATOM 1013 C C . SER A 1 124 ? 7.178 1.981 -10.236 1.00 85.75 124 SER A C 1
ATOM 1015 O O . SER A 1 124 ? 6.089 2.362 -9.804 1.00 85.75 124 SER A O 1
ATOM 1017 N N . GLU A 1 125 ? 8.089 2.850 -10.675 1.00 86.50 125 GLU A N 1
ATOM 1018 C CA . GLU A 1 125 ? 7.861 4.297 -10.622 1.00 86.50 125 GLU A CA 1
ATOM 1019 C C . GLU A 1 125 ? 6.695 4.738 -11.511 1.00 86.50 125 GLU A C 1
ATOM 1021 O O . GLU A 1 125 ? 5.903 5.580 -11.094 1.00 86.50 125 GLU A O 1
ATOM 1026 N N . ASN A 1 126 ? 6.573 4.142 -12.697 1.00 89.50 126 ASN A N 1
ATOM 1027 C CA . ASN A 1 126 ? 5.526 4.472 -13.660 1.00 89.50 126 ASN A CA 1
ATOM 1028 C C . ASN A 1 126 ? 4.145 4.080 -13.124 1.00 89.50 126 ASN A C 1
ATOM 1030 O O . ASN A 1 126 ? 3.229 4.897 -13.143 1.00 89.50 126 ASN A O 1
ATOM 1034 N N . LEU A 1 127 ? 4.024 2.877 -12.551 1.00 90.56 127 LEU A N 1
ATOM 1035 C CA . LEU A 1 127 ? 2.770 2.404 -11.970 1.00 90.56 127 LEU A CA 1
ATOM 1036 C C . LEU A 1 127 ? 2.357 3.251 -10.763 1.00 90.56 127 LEU A C 1
ATOM 1038 O O . LEU A 1 127 ? 1.197 3.636 -10.636 1.00 90.56 127 LEU A O 1
ATOM 1042 N N . LEU A 1 128 ? 3.322 3.607 -9.908 1.00 91.56 128 LEU A N 1
ATOM 1043 C CA . LEU A 1 128 ? 3.052 4.497 -8.786 1.00 91.56 128 LEU A CA 1
ATOM 1044 C C . LEU A 1 128 ? 2.583 5.875 -9.267 1.00 91.56 128 LEU A C 1
ATOM 1046 O O . LEU A 1 128 ? 1.584 6.380 -8.760 1.00 91.56 128 LEU A O 1
ATOM 1050 N N . LYS A 1 129 ? 3.278 6.481 -10.239 1.00 91.19 129 LYS A N 1
ATOM 1051 C CA . LYS A 1 129 ? 2.905 7.781 -10.821 1.00 91.19 129 LYS A CA 1
ATOM 1052 C C . LYS A 1 129 ? 1.490 7.753 -11.399 1.00 91.19 129 LYS A C 1
ATOM 1054 O O . LYS A 1 129 ? 0.713 8.651 -11.080 1.00 91.19 129 LYS A O 1
ATOM 1059 N N . LYS A 1 130 ? 1.153 6.713 -12.172 1.00 92.69 130 LYS A N 1
ATOM 1060 C CA . LYS A 1 130 ? -0.187 6.509 -12.739 1.00 92.69 130 LYS A CA 1
ATOM 1061 C C . LYS A 1 130 ? -1.245 6.470 -11.634 1.00 92.69 130 LYS A C 1
ATOM 1063 O O . LYS A 1 130 ? -2.138 7.311 -11.614 1.00 92.69 130 LYS A O 1
ATOM 1068 N N . GLN A 1 131 ? -1.072 5.607 -10.631 1.00 93.94 131 GLN A N 1
ATOM 1069 C CA . GLN A 1 131 ? -2.042 5.481 -9.537 1.00 93.94 131 GLN A CA 1
ATOM 1070 C C . GLN A 1 131 ? -2.176 6.761 -8.695 1.00 93.94 131 GLN A C 1
ATOM 1072 O O . GLN A 1 131 ? -3.268 7.100 -8.241 1.00 93.94 131 GLN A O 1
ATOM 1077 N N . ILE A 1 132 ? -1.088 7.511 -8.489 1.00 93.75 132 ILE A N 1
ATOM 1078 C CA . ILE A 1 132 ? -1.155 8.817 -7.817 1.00 93.75 132 ILE A CA 1
ATOM 1079 C C . ILE A 1 132 ? -2.003 9.797 -8.628 1.00 93.75 132 ILE A C 1
ATOM 1081 O O . ILE A 1 132 ? -2.818 10.498 -8.031 1.00 93.75 132 ILE A O 1
ATOM 1085 N N . LYS A 1 133 ? -1.813 9.864 -9.955 1.00 94.31 133 LYS A N 1
ATOM 1086 C CA . LYS A 1 133 ? -2.569 10.764 -10.842 1.00 94.31 133 LYS A CA 1
ATOM 1087 C C . LYS A 1 133 ? -4.066 10.454 -10.757 1.00 94.31 133 LYS A C 1
ATOM 1089 O O . LYS A 1 133 ? -4.847 11.367 -10.487 1.00 94.31 133 LYS A O 1
ATOM 1094 N N . ILE A 1 134 ? -4.427 9.175 -10.858 1.00 94.06 134 ILE A N 1
ATOM 1095 C CA . ILE A 1 134 ? -5.797 8.661 -10.703 1.00 94.06 134 ILE A CA 1
ATOM 1096 C C . ILE A 1 134 ? -6.392 9.083 -9.355 1.00 94.06 134 ILE A C 1
ATOM 1098 O O . ILE A 1 134 ? -7.408 9.780 -9.294 1.00 94.06 134 ILE A O 1
ATOM 1102 N N . ASN A 1 135 ? -5.721 8.737 -8.253 1.00 95.19 135 ASN A N 1
ATOM 1103 C CA . ASN A 1 135 ? -6.214 9.026 -6.906 1.00 95.19 135 ASN A CA 1
ATOM 1104 C C . ASN A 1 135 ? -6.334 10.533 -6.653 1.00 95.19 135 ASN A C 1
ATOM 1106 O O . ASN A 1 135 ? -7.275 10.995 -6.009 1.00 95.19 135 ASN A O 1
ATOM 1110 N N . PHE A 1 136 ? -5.389 11.323 -7.161 1.00 94.12 136 PHE A N 1
ATOM 1111 C CA . PHE A 1 136 ? -5.429 12.770 -7.022 1.00 94.12 136 PHE A CA 1
ATOM 1112 C C . PHE A 1 136 ? -6.602 13.377 -7.798 1.00 94.12 136 PHE A C 1
ATOM 1114 O O . PHE A 1 136 ? -7.310 14.216 -7.243 1.00 94.12 136 PHE A O 1
ATOM 1121 N N . ARG A 1 137 ? -6.862 12.924 -9.033 1.00 94.62 137 ARG A N 1
ATOM 1122 C CA . ARG A 1 137 ? -8.041 13.325 -9.821 1.00 94.62 137 ARG A CA 1
ATOM 1123 C C . ARG A 1 137 ? -9.339 12.975 -9.088 1.00 94.62 137 ARG A C 1
ATOM 1125 O O . ARG A 1 137 ? -10.180 13.858 -8.917 1.00 94.62 137 ARG A O 1
ATOM 1132 N N . LYS A 1 138 ? -9.462 11.751 -8.559 1.00 94.56 138 LYS A N 1
ATOM 1133 C CA . LYS A 1 138 ? -10.609 11.318 -7.737 1.00 94.56 138 LYS A CA 1
ATOM 1134 C C . LYS A 1 138 ? -10.824 12.233 -6.525 1.00 94.56 138 LYS A C 1
ATOM 1136 O O . LYS A 1 138 ? -11.947 12.671 -6.291 1.00 94.56 138 LYS A O 1
ATOM 1141 N N . LEU A 1 139 ? -9.755 12.622 -5.821 1.00 93.62 139 LEU A N 1
ATOM 1142 C CA . LEU A 1 139 ? -9.837 13.574 -4.702 1.00 93.62 139 LEU A CA 1
ATOM 1143 C C . LEU A 1 139 ? -10.332 14.964 -5.123 1.00 93.62 139 LEU A C 1
ATOM 1145 O O . LEU A 1 139 ? -11.130 15.558 -4.402 1.00 93.62 139 LEU A O 1
ATOM 1149 N N . GLN A 1 140 ? -9.877 15.494 -6.264 1.00 92.06 140 GLN A N 1
ATOM 1150 C CA . GLN A 1 140 ? -10.354 16.792 -6.766 1.00 92.06 140 GLN A CA 1
ATOM 1151 C C . GLN A 1 140 ? -11.834 16.735 -7.158 1.00 92.06 140 GLN A C 1
ATOM 1153 O O . GLN A 1 140 ? -12.586 17.670 -6.898 1.00 92.06 140 GLN A O 1
ATOM 1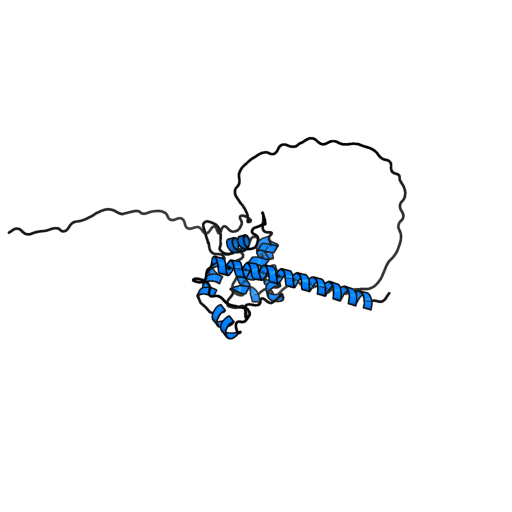158 N N . GLN A 1 141 ? -12.259 15.612 -7.736 1.00 93.25 141 GLN A N 1
ATOM 1159 C CA . GLN A 1 141 ? -13.637 15.369 -8.163 1.00 93.25 141 GLN A CA 1
ATOM 1160 C C . GLN A 1 141 ? -14.554 14.893 -7.025 1.00 93.25 141 GLN A C 1
ATOM 1162 O O . GLN A 1 141 ? -15.729 14.638 -7.273 1.00 93.25 141 GLN A O 1
ATOM 1167 N N . LYS A 1 142 ? -14.034 14.754 -5.795 1.00 90.50 142 LYS A N 1
ATOM 1168 C CA . LYS A 1 142 ? -14.746 14.191 -4.633 1.00 90.50 142 LYS A CA 1
ATOM 1169 C C . LYS A 1 142 ? -15.356 12.807 -4.904 1.00 90.50 142 LYS A C 1
ATOM 1171 O O . LYS A 1 142 ? -16.423 12.481 -4.395 1.00 90.50 142 LYS A O 1
ATOM 1176 N N . ARG A 1 143 ? -14.678 11.994 -5.715 1.00 92.12 143 ARG A N 1
ATOM 1177 C CA . ARG A 1 143 ? -15.057 10.604 -5.988 1.00 92.12 143 ARG A CA 1
ATOM 1178 C C . ARG A 1 143 ? -14.435 9.655 -4.958 1.00 92.12 143 ARG A C 1
ATOM 1180 O O . ARG A 1 143 ? -13.359 9.960 -4.430 1.00 92.12 143 ARG A O 1
ATOM 1187 N N . PRO A 1 144 ? -15.053 8.488 -4.702 1.00 91.12 144 PRO A N 1
ATOM 1188 C CA . PRO A 1 144 ? -14.460 7.463 -3.854 1.00 91.12 144 PRO A CA 1
ATOM 1189 C C . PRO A 1 144 ? -13.088 7.020 -4.375 1.00 91.12 144 PRO A C 1
ATOM 1191 O O . PRO A 1 144 ? -12.886 6.851 -5.573 1.00 91.12 144 PRO A O 1
ATOM 1194 N N . LEU A 1 145 ? -12.149 6.777 -3.460 1.00 91.44 145 LEU A N 1
ATOM 1195 C CA . LEU A 1 145 ? -10.808 6.273 -3.783 1.00 91.44 145 LEU A CA 1
ATOM 1196 C C . LEU A 1 145 ? -10.747 4.753 -3.982 1.00 91.44 145 LEU A C 1
ATOM 1198 O O . LEU A 1 145 ? -9.661 4.203 -4.173 1.00 91.44 145 LEU A O 1
ATOM 1202 N N . ARG A 1 146 ? -11.895 4.069 -3.923 1.00 89.94 146 ARG A N 1
ATOM 1203 C CA . ARG A 1 146 ? -11.968 2.632 -4.187 1.00 89.94 146 ARG A CA 1
ATOM 1204 C C . ARG A 1 146 ? -11.491 2.357 -5.630 1.00 89.94 146 ARG A C 1
ATOM 1206 O O . ARG A 1 146 ? -11.812 3.151 -6.521 1.00 89.94 146 ARG A O 1
ATOM 1213 N N . PRO A 1 147 ? -10.693 1.296 -5.848 1.00 84.12 147 PRO A N 1
ATOM 1214 C CA . PRO A 1 147 ? -10.309 0.865 -7.186 1.00 84.12 147 PRO A CA 1
ATOM 1215 C C . PRO A 1 147 ? -11.552 0.472 -7.983 1.00 84.12 147 PRO A C 1
ATOM 1217 O O . PRO A 1 147 ? -12.415 -0.229 -7.451 1.00 84.12 147 PRO A O 1
ATOM 1220 N N . GLU A 1 148 ? -11.633 0.913 -9.232 1.00 81.44 148 GLU A N 1
ATOM 1221 C CA . GLU A 1 148 ? -12.610 0.401 -10.199 1.00 81.44 148 GLU A CA 1
ATOM 1222 C C . GLU A 1 148 ? -12.000 -0.788 -10.964 1.00 81.44 148 GLU A C 1
ATOM 1224 O O . GLU A 1 148 ? -10.783 -0.854 -11.167 1.00 81.44 148 GLU A O 1
ATOM 1229 N N . GLU A 1 149 ? -12.822 -1.766 -11.354 1.00 72.19 149 GLU A N 1
ATOM 1230 C CA . GLU A 1 149 ? -12.345 -2.934 -12.107 1.00 72.19 149 GLU A CA 1
ATOM 1231 C C . GLU A 1 149 ? -11.695 -2.481 -13.430 1.00 72.19 149 GLU A C 1
ATOM 1233 O O . GLU A 1 149 ? -12.286 -1.717 -14.190 1.00 72.19 149 GLU A O 1
ATOM 1238 N N . GLY A 1 150 ? -10.453 -2.908 -13.694 1.00 64.19 150 GLY A N 1
ATOM 1239 C CA . GLY A 1 150 ? -9.704 -2.532 -14.906 1.00 64.19 150 GLY A CA 1
ATOM 1240 C C . GLY A 1 150 ? -9.091 -1.119 -14.917 1.00 64.19 150 GLY A C 1
ATOM 1241 O O . GLY A 1 150 ? -8.516 -0.708 -15.924 1.00 64.19 150 GLY A O 1
ATOM 1242 N N . GLU A 1 151 ? -9.146 -0.363 -13.814 1.00 72.62 151 GLU A N 1
ATOM 1243 C CA . GLU A 1 151 ? -8.689 1.042 -13.753 1.00 72.62 151 GLU A CA 1
ATOM 1244 C C . GLU A 1 151 ? -7.181 1.227 -14.028 1.00 72.62 151 GLU A C 1
ATOM 1246 O O . GLU A 1 151 ? -6.750 2.245 -14.575 1.00 72.62 151 GLU A O 1
ATOM 1251 N N . LEU A 1 152 ? -6.366 0.221 -13.700 1.00 63.97 152 LEU A N 1
ATOM 1252 C CA . LEU A 1 152 ? -4.928 0.239 -13.982 1.00 63.97 152 LEU A CA 1
ATOM 1253 C C . LEU A 1 152 ? -4.607 0.141 -15.479 1.00 63.97 152 LEU A C 1
ATOM 1255 O O . LEU A 1 152 ? -3.554 0.635 -15.891 1.00 63.97 152 LEU A O 1
ATOM 1259 N N . ASP A 1 153 ? -5.512 -0.417 -16.280 1.00 57.41 153 ASP A N 1
ATOM 1260 C CA . ASP A 1 153 ? -5.339 -0.633 -17.719 1.00 57.41 153 ASP A CA 1
ATOM 1261 C C . ASP A 1 153 ? -6.060 0.438 -18.555 1.00 57.41 153 ASP A C 1
ATOM 1263 O O . ASP A 1 153 ? -5.623 0.755 -19.657 1.00 57.41 153 ASP A O 1
ATOM 1267 N N . ALA A 1 154 ? -7.108 1.066 -18.011 1.00 54.19 154 ALA A N 1
ATOM 1268 C CA . ALA A 1 154 ? -7.995 1.965 -18.753 1.00 54.19 154 ALA A CA 1
ATOM 1269 C C . ALA A 1 154 ? -7.429 3.375 -19.040 1.00 54.19 154 ALA A C 1
ATOM 1271 O O . ALA A 1 154 ? -7.842 4.021 -19.999 1.00 54.19 154 ALA A O 1
ATOM 1272 N N . GLU A 1 155 ? -6.491 3.886 -18.235 1.00 47.06 155 GLU A N 1
ATOM 1273 C CA . GLU A 1 155 ? -6.033 5.284 -18.352 1.00 47.06 155 GLU A CA 1
ATOM 1274 C C . GLU A 1 155 ? -4.775 5.425 -19.244 1.00 47.06 155 GLU A C 1
ATOM 1276 O O . GLU A 1 155 ? -3.714 5.835 -18.773 1.00 47.06 155 GLU A O 1
ATOM 1281 N N . GLU A 1 156 ? -4.864 5.023 -20.518 1.00 45.84 156 GLU A N 1
ATOM 1282 C CA . GLU A 1 156 ? -3.861 5.335 -21.562 1.00 45.84 156 GLU A CA 1
ATOM 1283 C C . GLU A 1 156 ? -4.438 6.168 -22.723 1.00 45.84 156 GLU A C 1
ATOM 1285 O O . GLU A 1 156 ? -3.930 6.158 -23.840 1.00 45.84 156 GLU A O 1
ATOM 1290 N N . THR A 1 157 ? -5.499 6.937 -22.476 1.00 34.16 157 THR A N 1
ATOM 1291 C CA . THR A 1 157 ? -6.025 7.873 -23.475 1.00 34.16 157 THR A CA 1
ATOM 1292 C C . THR A 1 157 ? -6.083 9.289 -22.919 1.00 34.16 157 THR A C 1
ATOM 1294 O O . THR A 1 157 ? -6.689 9.535 -21.878 1.00 34.16 157 THR A O 1
ATOM 1297 N N . SER A 1 158 ? -5.456 10.198 -23.667 1.00 44.59 158 SER A N 1
ATOM 1298 C CA . SER A 1 158 ? -5.506 11.661 -23.579 1.00 44.59 158 SER A CA 1
ATOM 1299 C C . SER A 1 158 ? -4.909 12.305 -22.323 1.00 44.59 158 SER A C 1
ATOM 1301 O O . SER A 1 158 ? -5.592 12.551 -21.332 1.00 44.59 158 SER A O 1
ATOM 1303 N N . GLU A 1 159 ? -3.618 12.616 -22.396 1.00 42.78 159 GLU A N 1
ATOM 1304 C CA . GLU A 1 159 ? -3.057 13.953 -22.144 1.00 42.78 159 GLU A CA 1
ATOM 1305 C C . GLU A 1 159 ? -1.557 13.851 -22.445 1.00 42.78 159 GLU A C 1
ATOM 1307 O O . GLU A 1 159 ? -0.794 13.282 -21.664 1.00 42.78 159 GLU A O 1
ATOM 1312 N N . GLU A 1 160 ? -1.203 14.326 -23.636 1.00 37.25 160 GLU A N 1
ATOM 1313 C CA . GLU A 1 160 ? 0.130 14.394 -24.227 1.00 37.25 160 GLU A CA 1
ATOM 1314 C C . GLU A 1 160 ? 1.184 14.897 -23.222 1.00 37.25 160 GLU A C 1
ATOM 1316 O O . GLU A 1 160 ? 1.026 15.951 -22.603 1.00 37.25 160 GLU A O 1
ATOM 1321 N N . GLU A 1 161 ? 2.294 14.163 -23.082 1.00 36.66 161 GLU A N 1
ATOM 1322 C CA . GLU A 1 161 ? 3.566 14.795 -22.733 1.00 36.66 161 GLU A CA 1
ATOM 1323 C C . GLU A 1 161 ? 3.953 15.654 -23.941 1.00 36.66 161 GLU A C 1
ATOM 1325 O O . GLU A 1 161 ? 4.464 15.146 -24.936 1.00 36.66 161 GLU A O 1
ATOM 1330 N N . SER A 1 162 ? 3.670 16.956 -23.883 1.00 39.72 162 SER A N 1
ATOM 1331 C CA . SER A 1 162 ? 4.286 17.912 -24.793 1.00 39.72 162 SER A CA 1
ATOM 1332 C C . SER A 1 162 ? 5.777 18.003 -24.457 1.00 39.72 162 SER A C 1
ATOM 1334 O O . SER A 1 162 ? 6.222 18.761 -23.592 1.00 39.72 162 SER A O 1
ATOM 1336 N N . GLU A 1 163 ? 6.569 17.173 -25.130 1.00 45.94 163 GLU A N 1
ATOM 1337 C CA . GLU A 1 163 ? 7.993 17.413 -25.332 1.00 45.94 163 GLU A CA 1
ATOM 1338 C C . GLU A 1 163 ? 8.144 18.626 -26.264 1.00 45.94 163 GLU A C 1
ATOM 1340 O O . GLU A 1 163 ? 8.326 18.488 -27.469 1.00 45.94 163 GLU A O 1
ATOM 1345 N N . GLU A 1 164 ? 8.044 19.839 -25.720 1.00 37.41 164 GLU A N 1
ATOM 1346 C CA . GLU A 1 164 ? 8.503 21.039 -26.425 1.00 37.41 164 GLU A CA 1
ATOM 1347 C C . GLU A 1 164 ? 10.021 21.184 -26.219 1.00 37.41 164 GLU A C 1
ATOM 1349 O O . GLU A 1 164 ? 10.497 21.822 -25.277 1.00 37.41 164 GLU A O 1
ATOM 1354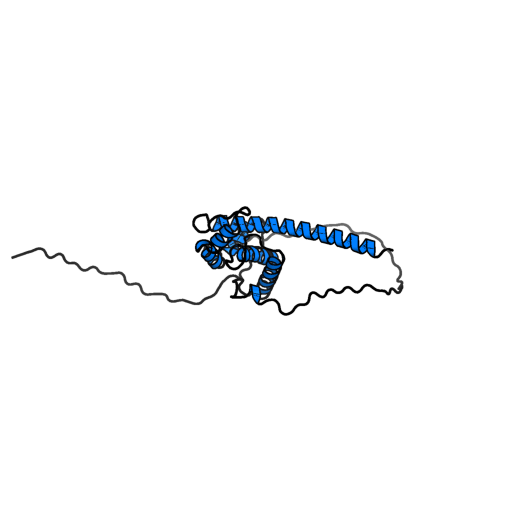 N N . GLU A 1 165 ? 10.798 20.552 -27.104 1.00 47.00 165 GLU A N 1
ATOM 1355 C CA . GLU A 1 165 ? 12.099 21.083 -27.516 1.00 47.00 165 GLU A CA 1
ATOM 1356 C C . GLU A 1 165 ? 11.872 22.082 -28.664 1.00 47.00 165 GLU A C 1
ATOM 1358 O O . GLU A 1 165 ? 11.727 21.685 -29.813 1.00 47.00 165 GLU A O 1
ATOM 1363 N N . GLU A 1 166 ? 11.902 23.384 -28.369 1.00 39.09 166 GLU A N 1
ATOM 1364 C CA . GLU A 1 166 ? 12.293 24.408 -29.346 1.00 39.09 166 GLU A CA 1
ATOM 1365 C C . GLU A 1 166 ? 13.225 25.428 -28.673 1.00 39.09 166 GLU A C 1
ATOM 1367 O O . GLU A 1 166 ? 12.823 26.282 -27.884 1.00 39.09 166 GLU A O 1
ATOM 1372 N N . GLU A 1 167 ? 14.513 25.326 -28.998 1.00 43.69 167 GLU A N 1
ATOM 1373 C CA . GLU A 1 167 ? 15.491 26.405 -28.871 1.00 43.69 167 GLU A CA 1
ATOM 1374 C C . GLU A 1 167 ? 15.753 26.941 -30.282 1.00 43.69 167 GLU A C 1
ATOM 1376 O O . GLU A 1 167 ? 16.458 26.287 -31.042 1.00 43.69 167 GLU A O 1
ATOM 1381 N N . GLU A 1 168 ? 15.241 28.130 -30.624 1.00 38.94 168 GLU A N 1
ATOM 1382 C CA . GLU A 1 168 ? 16.077 29.164 -31.251 1.00 38.94 168 GLU A CA 1
ATOM 1383 C C . GLU A 1 168 ? 15.414 30.557 -31.288 1.00 38.94 168 GLU A C 1
ATOM 1385 O O . GLU A 1 168 ? 14.399 30.799 -31.930 1.00 38.94 168 GLU A O 1
ATOM 1390 N N . GLY A 1 169 ? 16.095 31.523 -30.664 1.00 36.84 169 GLY A N 1
ATOM 1391 C CA . GLY A 1 169 ? 16.439 32.787 -31.320 1.00 36.84 169 GLY A CA 1
ATOM 1392 C C . GLY A 1 169 ? 15.352 33.843 -31.564 1.00 36.84 169 GLY A C 1
ATOM 1393 O O . GLY A 1 169 ? 14.809 33.938 -32.659 1.00 36.84 169 GLY A O 1
ATOM 1394 N N . LYS A 1 170 ? 15.241 34.819 -30.644 1.00 33.84 170 LYS A N 1
ATOM 1395 C CA . LYS A 1 170 ? 15.423 36.265 -30.946 1.00 33.84 170 LYS A CA 1
ATOM 1396 C C . LYS A 1 170 ? 15.184 37.152 -29.720 1.00 33.84 170 LYS A C 1
ATOM 1398 O O . LYS A 1 170 ? 14.063 37.354 -29.274 1.00 33.84 170 LYS A O 1
ATOM 1403 N N . SER A 1 171 ? 16.246 37.805 -29.249 1.00 39.47 171 SER A N 1
ATOM 1404 C CA . SER A 1 171 ? 16.113 39.111 -28.584 1.00 39.47 171 SER A CA 1
ATOM 1405 C C . SER A 1 171 ? 15.721 40.170 -29.621 1.00 39.47 171 SER A C 1
ATOM 1407 O O . SER A 1 171 ? 16.261 40.140 -30.731 1.00 39.47 171 SER A O 1
ATOM 1409 N N . PRO A 1 172 ? 14.872 41.157 -29.271 1.00 43.25 172 PRO A N 1
ATOM 1410 C CA . PRO A 1 172 ? 15.418 42.511 -29.136 1.00 43.25 172 PRO A CA 1
ATOM 1411 C C . PRO A 1 172 ? 14.739 43.434 -28.086 1.00 43.25 172 PRO A C 1
ATOM 1413 O O . PRO A 1 172 ? 13.557 43.735 -28.154 1.00 43.25 172 PRO A O 1
ATOM 1416 N N . LYS A 1 173 ? 15.600 44.049 -27.255 1.00 37.09 173 LYS A N 1
ATOM 1417 C CA . LYS A 1 173 ? 15.830 45.516 -27.166 1.00 37.09 173 LYS A CA 1
ATOM 1418 C C . LYS A 1 173 ? 14.865 46.413 -26.346 1.00 37.09 173 LYS A C 1
ATOM 1420 O O . LYS A 1 173 ? 13.770 46.754 -26.759 1.00 37.09 173 LYS A O 1
ATOM 1425 N N . ARG A 1 174 ? 15.455 46.962 -25.267 1.00 43.19 174 ARG A N 1
ATOM 1426 C CA . ARG A 1 174 ? 15.358 48.341 -24.714 1.00 43.19 174 ARG A CA 1
ATOM 1427 C C . ARG A 1 174 ? 13.971 48.998 -24.633 1.00 43.19 174 ARG A C 1
ATOM 1429 O O . ARG A 1 174 ? 13.522 49.577 -25.615 1.00 43.19 174 ARG A O 1
ATOM 1436 N N . ARG A 1 175 ? 13.491 49.231 -23.403 1.00 44.69 175 ARG A N 1
ATOM 1437 C CA . ARG A 1 175 ? 12.824 50.496 -23.026 1.00 44.69 175 ARG A CA 1
ATOM 1438 C C . ARG A 1 175 ? 13.296 50.985 -21.654 1.00 44.69 175 ARG A C 1
ATOM 1440 O O . ARG A 1 175 ? 13.733 50.215 -20.812 1.00 44.69 175 ARG A O 1
ATOM 1447 N N . LYS A 1 176 ? 13.297 52.309 -21.531 1.00 42.03 176 LYS A N 1
ATOM 1448 C CA . LYS A 1 176 ? 13.994 53.177 -20.579 1.00 42.03 176 LYS A CA 1
ATOM 1449 C C . LYS A 1 176 ? 12.935 53.929 -19.768 1.00 42.03 176 LYS A C 1
ATOM 1451 O O . LYS A 1 176 ? 12.092 54.552 -20.401 1.00 42.03 176 LYS A O 1
ATOM 1456 N N . THR A 1 177 ? 13.008 53.919 -18.436 1.00 35.62 177 THR A N 1
ATOM 1457 C CA . THR A 1 177 ? 12.258 54.802 -17.505 1.00 35.62 177 THR A CA 1
ATOM 1458 C C . THR A 1 177 ? 13.075 54.892 -16.204 1.00 35.62 177 THR A C 1
ATOM 1460 O O . THR A 1 177 ? 13.357 53.870 -15.594 1.00 35.62 177 THR A O 1
ATOM 1463 N N . SER A 1 178 ? 13.794 55.980 -15.921 1.00 35.81 178 SER A N 1
ATOM 1464 C CA . SER A 1 178 ? 13.362 57.239 -15.285 1.00 35.81 178 SER A CA 1
ATOM 1465 C C . SER A 1 178 ? 13.000 57.133 -13.788 1.00 35.81 178 SER A C 1
ATOM 1467 O O . SER A 1 178 ? 11.883 56.773 -13.452 1.00 35.81 178 SER A O 1
ATOM 1469 N N . ARG A 1 179 ? 13.951 57.591 -12.953 1.00 31.53 179 ARG A N 1
ATOM 1470 C CA . ARG A 1 179 ? 13.822 58.714 -11.992 1.00 31.53 179 ARG A CA 1
ATOM 1471 C C . ARG A 1 179 ? 12.946 58.538 -10.728 1.00 31.53 179 ARG A C 1
ATOM 1473 O O . ARG A 1 179 ? 11.746 58.346 -10.827 1.00 31.53 179 ARG A O 1
ATOM 1480 N N . GLY A 1 180 ? 13.558 58.829 -9.568 1.00 30.47 180 GLY A N 1
ATOM 1481 C CA . GLY A 1 180 ? 12.900 59.302 -8.330 1.00 30.47 180 GLY A CA 1
ATOM 1482 C C . GLY A 1 180 ? 13.079 58.361 -7.128 1.00 30.47 180 GLY A C 1
ATOM 1483 O O . GLY A 1 180 ? 12.435 57.329 -7.080 1.00 30.47 180 GLY A O 1
ATOM 1484 N N . HIS A 1 181 ? 14.090 58.546 -6.271 1.00 33.66 181 HIS A N 1
ATOM 1485 C CA . HIS A 1 181 ? 14.114 59.393 -5.057 1.00 33.66 181 HIS A CA 1
ATOM 1486 C C . HIS A 1 181 ? 13.493 58.720 -3.807 1.00 33.66 181 HIS A C 1
ATOM 1488 O O . HIS A 1 181 ? 12.290 58.514 -3.724 1.00 33.66 181 HIS A O 1
ATOM 1494 N N . VAL A 1 182 ? 14.352 58.429 -2.821 1.00 40.38 182 VAL A N 1
ATOM 1495 C CA . VAL A 1 182 ? 14.046 58.064 -1.417 1.00 40.38 182 VAL A CA 1
ATOM 1496 C C . VAL A 1 182 ? 14.132 59.364 -0.594 1.00 40.38 182 VAL A C 1
ATOM 1498 O O . VAL A 1 182 ? 14.962 60.202 -0.949 1.00 40.38 182 VAL A O 1
ATOM 1501 N N . PRO A 1 183 ? 13.331 59.593 0.468 1.00 44.56 183 PRO A N 1
ATOM 1502 C CA . PRO A 1 183 ? 13.856 59.276 1.804 1.00 44.56 183 PRO A CA 1
ATOM 1503 C C . PRO A 1 183 ? 12.819 58.845 2.872 1.00 44.56 183 PRO A C 1
ATOM 1505 O O . PRO A 1 183 ? 11.709 59.351 2.945 1.00 44.56 183 PRO A O 1
ATOM 1508 N N . SER A 1 184 ? 13.281 57.909 3.711 1.00 41.69 184 SER A N 1
ATOM 1509 C CA . SER A 1 184 ? 13.107 57.703 5.166 1.00 41.69 184 SER A CA 1
ATOM 1510 C C . SER A 1 184 ? 11.913 58.285 5.953 1.00 41.69 184 SER A C 1
ATOM 1512 O O . SER A 1 184 ? 11.671 59.486 5.929 1.00 41.69 184 SER A O 1
ATOM 1514 N N . SER A 1 185 ? 11.336 57.447 6.835 1.00 34.28 185 SER A N 1
ATOM 1515 C CA . SER A 1 185 ? 11.280 57.618 8.313 1.00 34.28 185 SER A CA 1
ATOM 1516 C C . SER A 1 185 ? 9.965 57.084 8.905 1.00 34.28 185 SER A C 1
ATOM 1518 O O . SER A 1 185 ? 8.896 57.375 8.378 1.00 34.28 185 SER A O 1
ATOM 1520 N N . GLY A 1 186 ? 10.014 56.355 10.031 1.00 31.44 186 GLY A N 1
ATOM 1521 C CA . GLY A 1 186 ? 8.810 56.111 10.843 1.00 31.44 186 GLY A CA 1
ATOM 1522 C C . GLY A 1 186 ? 8.820 54.858 11.720 1.00 31.44 186 GLY A C 1
ATOM 1523 O O . GLY A 1 186 ? 8.828 53.739 11.233 1.00 31.44 186 GLY A O 1
ATOM 1524 N N . ARG A 1 187 ? 8.799 55.078 13.031 1.00 34.56 187 ARG A N 1
ATOM 1525 C CA . ARG A 1 187 ? 8.901 54.153 14.173 1.00 34.56 187 ARG A CA 1
ATOM 1526 C C . ARG A 1 187 ? 7.563 53.443 14.517 1.00 34.56 187 ARG A C 1
ATOM 1528 O O . ARG A 1 187 ? 6.503 53.973 14.219 1.00 34.56 187 ARG A O 1
ATOM 1535 N N . ALA A 1 188 ? 7.678 52.274 15.171 1.00 37.94 188 ALA A N 1
ATOM 1536 C CA . ALA A 1 188 ? 6.688 51.349 15.795 1.00 37.94 188 ALA A CA 1
ATOM 1537 C C . ALA A 1 188 ? 5.552 52.019 16.640 1.00 37.94 188 ALA A C 1
ATOM 1539 O O . ALA A 1 188 ? 5.754 53.190 16.966 1.00 37.94 188 ALA A O 1
ATOM 1540 N N . PRO A 1 189 ? 4.438 51.355 17.095 1.00 44.22 189 PRO A N 1
ATOM 1541 C CA . PRO A 1 189 ? 4.349 49.978 17.647 1.00 44.22 189 PRO A CA 1
ATOM 1542 C C . PRO A 1 189 ? 3.034 49.164 17.439 1.00 44.22 189 PRO A C 1
ATOM 1544 O O . PRO A 1 189 ? 2.030 49.648 16.926 1.00 44.22 189 PRO A O 1
ATOM 1547 N N . SER A 1 190 ? 3.055 47.899 17.885 1.00 42.91 190 SER A N 1
ATOM 1548 C CA . SER A 1 190 ? 1.904 46.983 18.031 1.00 42.91 190 SER A CA 1
ATOM 1549 C C . SER A 1 190 ? 0.908 47.421 19.120 1.00 42.91 190 SER A C 1
ATOM 1551 O O . SER A 1 190 ? 1.317 48.050 20.098 1.00 42.91 190 SER A O 1
ATOM 1553 N N . PRO A 1 191 ? -0.351 46.946 19.054 1.00 45.41 191 PRO A N 1
ATOM 1554 C CA . PRO A 1 191 ? -0.940 46.301 20.231 1.00 45.41 191 PRO A CA 1
ATOM 1555 C C . PRO A 1 191 ? -1.751 45.030 19.916 1.00 45.41 191 PRO A C 1
ATOM 1557 O O . PRO A 1 191 ? -2.118 44.744 18.780 1.00 45.41 191 PRO A O 1
ATOM 1560 N N . GLY A 1 192 ? -1.945 44.242 20.975 1.00 35.66 192 GLY A N 1
ATOM 1561 C CA . GLY A 1 192 ? -2.352 42.842 20.976 1.00 35.66 192 GLY A CA 1
ATOM 1562 C C . GLY A 1 192 ? -3.750 42.524 20.454 1.00 35.66 192 GLY A C 1
ATOM 1563 O O . GLY A 1 192 ? -4.681 43.320 20.544 1.00 35.66 192 GLY A O 1
ATOM 1564 N N . LEU A 1 193 ? -3.889 41.280 19.996 1.00 41.47 193 LEU A N 1
ATOM 1565 C CA . LEU A 1 193 ? -5.176 40.629 19.822 1.00 41.47 193 LEU A CA 1
ATOM 1566 C C . LEU A 1 193 ? -5.229 39.351 20.656 1.00 41.47 193 LEU A C 1
ATOM 1568 O O . LEU A 1 193 ? -4.366 38.477 20.604 1.00 41.47 193 LEU A O 1
ATOM 1572 N N . VAL A 1 194 ? -6.272 39.354 21.466 1.00 36.03 194 VAL A N 1
ATOM 1573 C CA . VAL A 1 194 ? -6.730 38.383 22.443 1.00 36.03 194 VAL A CA 1
ATOM 1574 C C . VAL A 1 194 ? -7.174 37.108 21.723 1.00 36.03 194 VAL A C 1
ATOM 1576 O O . VAL A 1 194 ? -7.924 37.172 20.750 1.00 36.03 194 VAL A O 1
ATOM 1579 N N . SER A 1 195 ? -6.729 35.949 22.201 1.00 42.06 195 SER A N 1
ATOM 1580 C CA . SER A 1 195 ? -7.210 34.644 21.736 1.00 42.06 195 SER A CA 1
ATOM 1581 C C . SER A 1 195 ? -8.629 34.379 22.255 1.00 42.06 195 SER A C 1
ATOM 1583 O O . SER A 1 195 ? -8.834 34.482 23.466 1.00 42.06 195 SER A O 1
ATOM 1585 N N . PRO A 1 196 ? -9.593 33.948 21.424 1.00 46.41 196 PRO A N 1
ATOM 1586 C CA . PRO A 1 196 ? -10.767 33.257 21.934 1.00 46.41 196 PRO A CA 1
ATOM 1587 C C . PRO A 1 196 ? -10.420 31.779 22.211 1.00 46.41 196 PRO A C 1
ATOM 1589 O O . PRO A 1 196 ? -9.692 31.161 21.424 1.00 46.41 196 PRO A O 1
ATOM 1592 N N . PRO A 1 197 ? -10.912 31.180 23.312 1.00 48.47 197 PRO A N 1
ATOM 1593 C CA . PRO A 1 197 ? -10.869 29.735 23.478 1.00 48.47 197 PRO A CA 1
ATOM 1594 C C . PRO A 1 197 ? -11.935 29.113 22.569 1.00 48.47 197 PRO A C 1
ATOM 1596 O O . PRO A 1 197 ? -12.862 29.813 22.168 1.00 48.47 197 PRO A O 1
ATOM 1599 N N . LEU A 1 198 ? -11.812 27.815 22.272 1.00 34.16 198 LEU A N 1
ATOM 1600 C CA . LEU A 1 198 ? -12.898 26.821 22.325 1.00 34.16 198 LEU A CA 1
ATOM 1601 C C . LEU A 1 198 ? -12.559 25.569 21.488 1.00 34.16 198 LEU A C 1
ATOM 1603 O O . LEU A 1 198 ? -12.292 25.642 20.295 1.00 34.16 198 LEU A O 1
ATOM 1607 N N . THR A 1 199 ? -12.583 24.436 22.199 1.00 34.69 199 THR A N 1
ATOM 1608 C CA . THR A 1 199 ? -12.981 23.073 21.792 1.00 34.69 199 THR A CA 1
ATOM 1609 C C . THR A 1 199 ? -12.415 22.472 20.494 1.00 34.69 199 THR A C 1
ATOM 1611 O O . THR A 1 199 ? -12.714 22.865 19.372 1.00 34.69 199 THR A O 1
ATOM 1614 N N . SER A 1 200 ? -11.667 21.379 20.684 1.00 38.16 200 SER A N 1
ATOM 1615 C CA . SER A 1 200 ? -11.494 20.296 19.707 1.00 38.16 200 SER A CA 1
ATOM 1616 C C . SER A 1 200 ? -12.857 19.754 19.249 1.00 38.16 200 SER A C 1
ATOM 1618 O O . SER A 1 200 ? -13.799 19.738 20.047 1.00 38.16 200 SER A O 1
ATOM 1620 N N . PRO A 1 201 ? -12.956 19.273 17.998 1.00 44.34 201 PRO A N 1
ATOM 1621 C CA . PRO A 1 201 ? -12.593 17.882 17.716 1.00 44.34 201 PRO A CA 1
ATOM 1622 C C . PRO A 1 201 ? -11.509 17.760 16.638 1.00 44.34 201 PRO A C 1
ATOM 1624 O O . PRO A 1 201 ? -11.455 18.523 15.673 1.00 44.34 201 PRO A O 1
ATOM 1627 N N . SER A 1 202 ? -10.641 16.763 16.798 1.00 44.81 202 SER A N 1
ATOM 1628 C CA . SER A 1 202 ? -9.603 16.377 15.842 1.00 44.81 202 SER A CA 1
ATOM 1629 C C . SER A 1 202 ? -10.194 15.949 14.491 1.00 44.81 202 SER A C 1
ATOM 1631 O O . SER A 1 202 ? -10.381 14.767 14.239 1.00 44.81 202 SER A O 1
ATOM 1633 N N . ARG A 1 203 ? -10.435 16.900 13.583 1.00 48.81 203 ARG A N 1
ATOM 1634 C CA . ARG A 1 203 ? -10.682 16.635 12.154 1.00 48.81 203 ARG A CA 1
ATOM 1635 C C . ARG A 1 203 ? -9.342 16.556 11.420 1.00 48.81 203 ARG A C 1
ATOM 1637 O O . ARG A 1 203 ? -8.883 17.530 10.821 1.00 48.81 203 ARG A O 1
ATOM 1644 N N . LEU A 1 204 ? -8.662 15.415 11.543 1.00 48.88 204 LEU A N 1
ATOM 1645 C CA . LEU A 1 204 ? -7.344 15.185 10.928 1.00 48.88 204 LEU A CA 1
ATOM 1646 C C . LEU A 1 204 ? -7.422 14.858 9.427 1.00 48.88 204 LEU A C 1
ATOM 1648 O O . LEU A 1 204 ? -6.400 14.918 8.735 1.00 48.88 204 LEU A O 1
ATOM 1652 N N . LEU A 1 205 ? -8.623 14.608 8.898 1.00 48.69 205 LEU A N 1
ATOM 1653 C CA . LEU A 1 205 ? -8.881 14.370 7.480 1.00 48.69 205 LEU A CA 1
ATOM 1654 C C . LEU A 1 205 ? -10.094 15.177 6.990 1.00 48.69 205 LEU A C 1
ATOM 1656 O O . LEU A 1 205 ? -10.949 15.542 7.795 1.00 48.69 205 LEU A O 1
ATOM 1660 N N . PRO A 1 206 ? -10.166 15.512 5.688 1.00 42.44 206 PRO A N 1
ATOM 1661 C CA . PRO A 1 206 ? -11.381 16.078 5.107 1.00 42.44 206 PRO A CA 1
ATOM 1662 C C . PRO A 1 206 ? -12.585 15.141 5.333 1.00 42.44 206 PRO A C 1
ATOM 1664 O O . PRO A 1 206 ? -12.453 13.944 5.087 1.00 42.44 206 PRO A O 1
ATOM 1667 N N . GLU A 1 207 ? -13.734 15.681 5.757 1.00 42.03 207 GLU A N 1
ATOM 1668 C CA . GLU A 1 207 ? -15.007 14.974 6.051 1.00 42.03 207 GLU A CA 1
ATOM 1669 C C . GLU A 1 207 ? -15.698 14.340 4.824 1.00 42.03 207 GLU A C 1
ATOM 1671 O O . GLU A 1 207 ? -16.913 14.271 4.739 1.00 42.03 207 GLU A O 1
ATOM 1676 N N . PHE A 1 208 ? -14.948 13.921 3.810 1.00 46.47 208 PHE A N 1
ATOM 1677 C CA . PHE A 1 208 ? -15.520 13.482 2.533 1.00 46.47 208 PHE A CA 1
ATOM 1678 C C . PHE A 1 208 ? -15.485 11.959 2.350 1.00 46.47 208 PHE A C 1
ATOM 1680 O O . PHE A 1 208 ? -15.604 11.484 1.225 1.00 46.47 208 PHE A O 1
ATOM 1687 N N . PHE A 1 209 ? -15.277 11.199 3.429 1.00 41.66 209 PHE A N 1
ATOM 1688 C CA . PHE A 1 209 ? -15.225 9.732 3.392 1.00 41.66 209 PHE A CA 1
ATOM 1689 C C . PHE A 1 209 ? -16.542 9.052 3.790 1.00 41.66 209 PHE A C 1
ATOM 1691 O O . PHE A 1 209 ? -16.621 7.827 3.700 1.00 41.66 209 PHE A O 1
ATOM 1698 N N . ASP A 1 210 ? -17.566 9.811 4.181 1.00 38.22 210 ASP A N 1
ATOM 1699 C CA . ASP A 1 210 ? -18.843 9.239 4.595 1.00 38.22 210 ASP A CA 1
ATOM 1700 C C . ASP A 1 210 ? -19.642 8.750 3.382 1.00 38.22 210 ASP A C 1
ATOM 1702 O O . ASP A 1 210 ? -20.084 9.514 2.524 1.00 38.22 210 ASP A O 1
ATOM 1706 N N . ASN A 1 211 ? -19.785 7.428 3.305 1.00 40.25 211 ASN A N 1
ATOM 1707 C CA . ASN A 1 211 ? -20.703 6.750 2.408 1.00 40.25 211 ASN A CA 1
ATOM 1708 C C . ASN A 1 211 ? -22.098 6.778 3.047 1.00 40.25 211 ASN A C 1
ATOM 1710 O O . ASN A 1 211 ? -22.393 5.957 3.918 1.00 40.25 211 ASN A O 1
ATOM 1714 N N . GLU A 1 212 ? -22.954 7.710 2.629 1.00 39.72 212 GLU A N 1
ATOM 1715 C CA . GLU A 1 212 ? -24.392 7.583 2.864 1.00 39.72 212 GLU A CA 1
ATOM 1716 C C . GLU A 1 212 ? -24.957 6.501 1.933 1.00 39.72 212 GLU A C 1
ATOM 1718 O O . GLU A 1 212 ? -25.304 6.749 0.781 1.00 39.72 212 GLU A O 1
ATOM 1723 N N . GLY A 1 213 ? -25.027 5.275 2.452 1.00 36.16 213 GLY A N 1
ATOM 1724 C CA . GLY A 1 213 ? -25.867 4.206 1.925 1.00 36.16 213 GLY A CA 1
ATOM 1725 C C . GLY A 1 213 ? -27.047 3.991 2.868 1.00 36.16 213 GLY A C 1
ATOM 1726 O O . GLY A 1 213 ? -26.878 3.473 3.971 1.00 36.16 213 GLY A O 1
ATOM 1727 N N . GLU A 1 214 ? -28.233 4.425 2.448 1.00 38.59 214 GLU A N 1
ATOM 1728 C CA . GLU A 1 214 ? -29.500 4.249 3.155 1.00 38.59 214 GLU A CA 1
ATOM 1729 C C . GLU A 1 214 ? -29.796 2.781 3.510 1.00 38.59 214 GLU A C 1
ATOM 1731 O O . GLU A 1 214 ? -29.579 1.862 2.724 1.00 38.59 214 GLU A O 1
ATOM 1736 N N . GLY A 1 215 ? -30.377 2.575 4.695 1.00 33.25 215 GLY A N 1
ATOM 1737 C CA . GLY A 1 215 ? -30.853 1.268 5.143 1.00 33.25 215 GLY A CA 1
ATOM 1738 C C . GLY A 1 215 ? -31.434 1.274 6.556 1.00 33.25 215 GLY A C 1
ATOM 1739 O O . GLY A 1 215 ? -31.092 0.429 7.378 1.00 33.25 215 GLY A O 1
ATOM 1740 N N . ARG A 1 216 ? -32.302 2.242 6.883 1.00 38.78 216 ARG A N 1
ATOM 1741 C CA . ARG A 1 216 ? -33.111 2.188 8.112 1.00 38.78 216 ARG A CA 1
ATOM 1742 C C . ARG A 1 216 ? -34.195 1.118 7.971 1.00 38.78 216 ARG A C 1
ATOM 1744 O O . ARG A 1 216 ? -35.195 1.362 7.308 1.00 38.78 216 ARG A O 1
ATOM 1751 N N . GLN A 1 217 ? -34.094 0.033 8.733 1.00 34.59 217 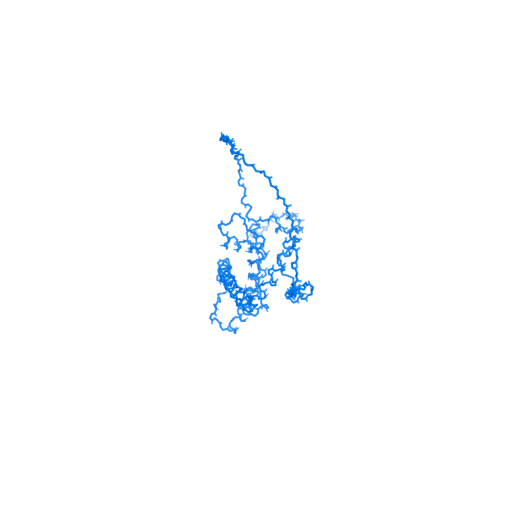GLN A N 1
ATOM 1752 C CA . GLN A 1 217 ? -35.275 -0.627 9.296 1.00 34.59 217 GLN A CA 1
ATOM 1753 C C . GLN A 1 217 ? -35.022 -0.960 10.770 1.00 34.59 217 GLN A C 1
ATOM 1755 O O . GLN A 1 217 ? -34.185 -1.788 11.116 1.00 34.59 217 GLN A O 1
ATOM 1760 N N . ARG A 1 218 ? -35.750 -0.263 11.652 1.00 36.31 218 ARG A N 1
ATOM 1761 C CA . ARG A 1 218 ? -35.912 -0.634 13.060 1.00 36.31 218 ARG A CA 1
ATOM 1762 C C . ARG A 1 218 ? -37.175 -1.474 13.230 1.00 36.31 218 ARG A C 1
ATOM 1764 O O . ARG A 1 218 ? -38.191 -1.201 12.602 1.00 36.31 218 ARG A O 1
ATOM 1771 N N . ALA A 1 219 ? -37.071 -2.334 14.241 1.00 30.55 219 ALA A N 1
ATOM 1772 C CA . ALA A 1 219 ? -38.112 -2.935 15.068 1.00 30.55 219 ALA A CA 1
ATOM 1773 C C . ALA A 1 219 ? -38.809 -4.194 14.530 1.00 30.55 219 ALA A C 1
ATOM 1775 O O . ALA A 1 219 ? -39.674 -4.136 13.663 1.00 30.55 219 ALA A O 1
ATOM 1776 N N . ARG A 1 220 ? -38.562 -5.310 15.227 1.00 33.34 220 ARG A N 1
ATOM 1777 C CA . ARG A 1 220 ? -39.543 -5.840 16.188 1.00 33.34 220 ARG A CA 1
ATOM 1778 C C . ARG A 1 220 ? -38.866 -6.733 17.230 1.00 33.34 220 ARG A C 1
ATOM 1780 O O . ARG A 1 220 ? -38.289 -7.766 16.915 1.00 33.34 220 ARG A O 1
ATOM 1787 N N . GLU A 1 221 ? -38.963 -6.292 18.478 1.00 35.28 221 GLU A N 1
ATOM 1788 C CA . GLU A 1 221 ? -38.778 -7.101 19.676 1.00 35.28 221 GLU A CA 1
ATOM 1789 C C . GLU A 1 221 ? -39.907 -8.134 19.781 1.00 35.28 221 GLU A C 1
ATOM 1791 O O . GLU A 1 221 ? -41.066 -7.831 19.499 1.00 35.28 221 GLU A O 1
ATOM 1796 N N . SER A 1 222 ? -39.587 -9.347 20.226 1.00 32.28 222 SER A N 1
ATOM 1797 C CA . SER A 1 222 ? -40.505 -10.178 21.018 1.00 32.28 222 SER A CA 1
ATOM 1798 C C . SER A 1 222 ? -39.737 -11.331 21.665 1.00 32.28 222 SER A C 1
ATOM 1800 O O . SER A 1 222 ? -39.687 -12.453 21.176 1.00 32.28 222 SER A O 1
ATOM 1802 N N . SER A 1 223 ? -39.147 -11.041 22.823 1.00 33.59 223 SER A N 1
ATOM 1803 C CA . SER A 1 223 ? -38.973 -12.038 23.879 1.00 33.59 223 SER A CA 1
ATOM 1804 C C . SER A 1 223 ? -40.176 -11.918 24.807 1.00 33.59 223 SER A C 1
ATOM 1806 O O . SER A 1 223 ? -40.420 -10.819 25.294 1.00 33.59 223 SER A O 1
ATOM 1808 N N . THR A 1 224 ? -40.924 -13.004 25.040 1.00 34.03 224 THR A N 1
ATOM 1809 C CA . THR A 1 224 ? -41.393 -13.488 26.365 1.00 34.03 224 THR A CA 1
ATOM 1810 C C . THR A 1 224 ? -42.369 -14.667 26.184 1.00 34.03 224 THR A C 1
ATOM 1812 O O . THR A 1 224 ? -43.347 -14.558 25.453 1.00 34.03 224 THR A O 1
ATOM 1815 N N . ARG A 1 225 ? -42.133 -15.717 26.993 1.00 34.78 225 ARG A N 1
ATOM 1816 C CA . ARG A 1 225 ? -43.047 -16.735 27.584 1.00 34.78 225 ARG A CA 1
ATOM 1817 C C . ARG A 1 225 ? -42.725 -18.164 27.132 1.00 34.78 225 ARG A C 1
ATOM 1819 O O . ARG A 1 225 ? -43.058 -18.570 26.034 1.00 34.78 225 ARG A O 1
ATOM 1826 N N . ARG A 1 226 ? -41.942 -18.931 27.907 1.00 34.06 226 ARG A N 1
ATOM 1827 C CA . ARG A 1 226 ? -42.351 -19.741 29.087 1.00 34.06 226 ARG A CA 1
ATOM 1828 C C . ARG A 1 226 ? -43.663 -20.516 28.878 1.00 34.06 226 ARG A C 1
ATOM 1830 O O . ARG A 1 226 ? -44.739 -19.940 28.974 1.00 34.06 226 ARG A O 1
ATOM 1837 N N . SER A 1 227 ? -43.541 -21.834 28.71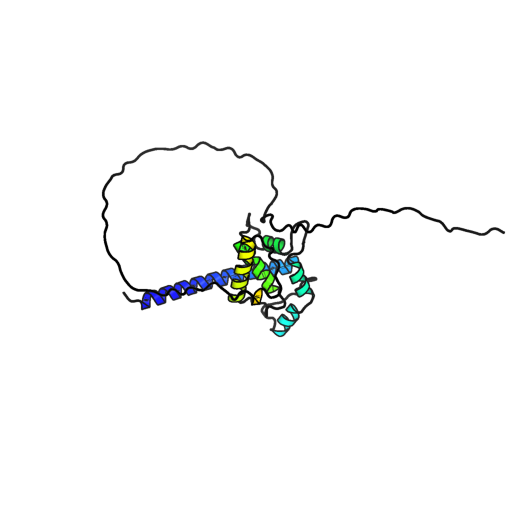8 1.00 33.97 227 SER A N 1
ATOM 1838 C CA . SER A 1 227 ? -44.526 -22.873 29.080 1.00 33.97 227 SER A CA 1
ATOM 1839 C C . SER A 1 227 ? -43.749 -24.197 29.202 1.00 33.97 227 SER A C 1
ATOM 1841 O O . SER A 1 227 ? -43.188 -24.665 28.223 1.00 33.97 227 SER A O 1
ATOM 1843 N N . THR A 1 228 ? -43.333 -24.621 30.399 1.00 35.44 228 THR A N 1
ATOM 1844 C CA . THR A 1 228 ? -44.034 -25.549 31.315 1.00 35.44 228 THR A CA 1
ATOM 1845 C C . THR A 1 228 ? -44.414 -26.898 30.701 1.00 35.44 228 THR A C 1
ATOM 1847 O O . THR A 1 228 ? -45.493 -27.031 30.137 1.00 35.44 228 THR A O 1
ATOM 1850 N N . THR A 1 229 ? -43.620 -27.935 30.979 1.00 37.97 229 THR A N 1
ATOM 1851 C CA . THR A 1 229 ? -44.126 -29.309 31.137 1.00 37.97 229 THR A CA 1
ATOM 1852 C C . THR A 1 229 ? -43.416 -29.987 32.305 1.00 37.97 229 THR A C 1
ATOM 1854 O O . THR A 1 229 ? -42.412 -30.674 32.152 1.00 37.97 229 THR A O 1
ATOM 1857 N N . PHE A 1 230 ? -43.974 -29.780 33.496 1.00 32.84 230 PHE A N 1
ATOM 1858 C CA . PHE A 1 230 ? -43.867 -30.708 34.614 1.00 32.84 230 PHE A CA 1
ATOM 1859 C C . PHE A 1 230 ? -45.237 -31.382 34.724 1.00 32.84 230 PHE A C 1
ATOM 1861 O O . PHE A 1 230 ? -46.221 -30.725 35.059 1.00 32.84 230 PHE A O 1
ATOM 1868 N N . ARG A 1 231 ? -45.332 -32.679 34.430 1.00 44.31 231 ARG A N 1
ATOM 1869 C CA . ARG A 1 231 ? -46.447 -33.506 34.906 1.00 44.31 231 ARG A CA 1
ATOM 1870 C C . ARG A 1 231 ? -45.894 -34.797 35.480 1.00 44.31 231 ARG A C 1
ATOM 1872 O O . ARG A 1 231 ? -45.505 -35.720 34.776 1.00 44.31 231 ARG A O 1
ATOM 1879 N N . ARG A 1 232 ? -45.861 -34.800 36.809 1.00 45.12 232 ARG A N 1
ATOM 1880 C CA . ARG A 1 232 ? -45.658 -35.950 37.677 1.00 45.12 232 ARG A CA 1
ATOM 1881 C C . ARG A 1 232 ? -47.027 -36.601 37.931 1.00 45.12 232 ARG A C 1
ATOM 1883 O O . ARG A 1 232 ? -48.022 -35.903 38.094 1.00 45.12 232 ARG A O 1
ATOM 1890 N N . ARG A 1 233 ? -47.016 -37.936 37.936 1.00 41.75 233 ARG A N 1
ATOM 1891 C CA . ARG A 1 233 ? -48.051 -38.921 38.313 1.00 41.75 233 ARG A CA 1
ATOM 1892 C C . ARG A 1 233 ? -49.122 -38.469 39.321 1.00 41.75 233 ARG A C 1
ATOM 1894 O O . ARG A 1 233 ? -48.771 -37.879 40.338 1.00 41.75 233 ARG A O 1
ATOM 1901 N N . ARG A 1 234 ? -50.357 -38.961 39.122 1.00 41.19 234 ARG A N 1
ATOM 1902 C CA . ARG A 1 234 ? -51.213 -39.623 40.138 1.00 41.19 234 ARG A CA 1
ATOM 1903 C C . ARG A 1 234 ? -52.436 -40.296 39.482 1.00 41.19 234 ARG A C 1
ATOM 1905 O O . ARG A 1 234 ? -53.382 -39.607 39.117 1.00 41.19 234 ARG A O 1
ATOM 1912 N N . ARG A 1 235 ? -52.412 -41.621 39.365 1.00 50.41 235 ARG A N 1
ATOM 1913 C CA . ARG A 1 235 ? -53.358 -42.583 39.955 1.00 50.41 235 ARG A CA 1
ATOM 1914 C C . ARG A 1 235 ? -52.754 -43.973 39.818 1.00 50.41 235 ARG A C 1
ATOM 1916 O O . ARG A 1 235 ? -52.026 -44.176 38.821 1.00 50.41 235 ARG A O 1
#

Secondary structure (DSSP, 8-state):
--HHHHHHHHHHHHHHHHHHHHHHHHHHHHHHHHHHHHHHHHHHS----TTS-HHHHHHHHHSHHHHHHHHHTTSEEETTEEHHHHHHHHHSTT-SS--HHHHHHHHHHHHHHH-TTS-SSS--HHHHHHHHHHHHHHHHTT---SPPTTHHHH--SS-----------------------------------PPPP-------S-S----------------------------

Organism: NCBI:txid1348612

Radius of gyration: 29.75 Å; chains: 1; bounding box: 82×102×72 Å

Foldseek 3Di:
DDPVVVVVVVVVVVVVVVVVVVVVLVLLLVLLVVLLCVLCDCVLAPDDDPPDDLVVQLVRLVDVSLVVSLVQQLPDPDDQDGVLRSSLCSSPVPDLADDQLSSQQSLLSSNLQSHSVRRDNDDDPVLSVLSSVVSSVCVVVLHDSRDDVCSSPPPPDDDDPPPDDDDDDDDDDDDDDDDDDDDDDDDDDDDDDDDDDDDDDRPRYPPSSDDPDDDDDDDDDDDDDDDDDDDDDDD

pLDDT: mean 72.03, std 25.04, range [30.47, 97.31]